Protein AF-A0A437SSE6-F1 (afdb_monomer)

Solvent-accessible surface area (backbone atoms only — not comparable to full-atom values): 11894 Å² total; per-residue (Å²): 128,60,70,67,57,53,54,50,49,53,47,51,62,14,56,55,42,6,50,52,41,40,52,51,18,34,76,68,68,36,37,49,65,68,38,70,95,37,76,59,45,56,50,54,22,50,52,41,17,52,52,37,41,53,49,30,52,53,43,37,57,58,35,51,78,77,37,91,51,78,63,35,59,56,51,22,51,54,50,31,54,55,51,46,52,54,44,33,76,76,37,31,46,59,54,42,53,51,52,42,50,53,54,32,53,56,28,55,76,68,78,39,83,72,68,72,74,57,50,76,64,54,62,71,56,69,46,96,87,54,74,29,41,37,44,31,22,33,79,84,49,44,78,73,50,56,21,33,56,74,47,71,46,84,45,72,87,62,70,54,42,72,43,64,44,65,50,79,94,46,77,84,63,76,78,74,55,50,68,61,52,53,53,48,63,68,33,65,72,45,48,74,47,28,53,74,50,79,48,75,41,81,85,84,42,32,30,40,41,36,40,33,74,58,133

Nearest PDB structures (foldseek):
  6lpb-assembly1_R  TM=3.560E-01  e=9.861E+00  Homo sapiens

Secondary structure (DSSP, 8-state):
--HHHHHHHHHHHHHHHHHHHHHHHHHTTSS-GGGTTSHHHHHHHHHHHHHHHHHHHHHHHHHHTT--STHHHHHHHHHHHHHHHHHHHHHHHHHHHHHHHHHHHHHHHTTPPPPPSS-HHHHHT--TTSPPEEEEEETT--EEEEEEEEEE--STTTTT-EEEEPPGGGTTPPPPPHHHHHHHHHSHHHHHHEEEEEEEETTTTEEEEEEEE--

pLDDT: mean 80.61, std 10.26, range [54.91, 96.06]

Mean predicted aligned error: 10.38 Å

Radius of gyration: 23.78 Å; Cα contacts (8 Å, |Δi|>4): 263; chains: 1; bounding box: 61×35×67 Å

Sequence (215 aa):
MNDFIKVLLTIITTGGLGMVNYTIAESLNAVDSTLRNTNREKSISAILTIIDLLIYLTIDIALRNCIHNTFAEIIAALLTVIISIILSIKFSKKINELFYKNINGERNKNDLISLDSGTPWQAVMLSENKFQQAYIYSLEHKPIGFGWVQYVSNDSDSNYSLSLVPFTDDAGSPQPEYDKITQKIQSKEYKDKHIVQQYIDLKEKFIIITSIEKD

Structure (mmCIF, N/CA/C/O backbone):
data_AF-A0A437SSE6-F1
#
_entry.id   AF-A0A437SSE6-F1
#
loop_
_atom_site.group_PDB
_atom_site.id
_atom_site.type_symbol
_atom_site.label_atom_id
_atom_site.label_alt_id
_atom_site.label_comp_id
_atom_site.label_asym_id
_atom_site.label_entity_id
_atom_site.label_seq_id
_atom_site.pdbx_PDB_ins_code
_atom_site.Cartn_x
_atom_site.Cartn_y
_atom_site.Cartn_z
_atom_site.occupancy
_atom_site.B_iso_or_equiv
_atom_site.auth_seq_id
_atom_site.auth_comp_id
_atom_site.auth_asym_id
_atom_site.auth_atom_id
_atom_site.pdbx_PDB_model_num
ATOM 1 N N . MET A 1 1 ? -28.949 12.506 30.391 1.00 59.44 1 MET A N 1
ATOM 2 C CA . MET A 1 1 ? -28.840 12.800 28.943 1.00 59.44 1 MET A CA 1
ATOM 3 C C . MET A 1 1 ? -29.876 11.958 28.210 1.00 59.44 1 MET A C 1
ATOM 5 O O . MET A 1 1 ? -30.025 10.808 28.598 1.00 59.44 1 MET A O 1
ATOM 9 N N . ASN A 1 2 ? -30.620 12.521 27.250 1.00 76.31 2 ASN A N 1
ATOM 10 C CA . ASN A 1 2 ? -31.618 11.779 26.462 1.00 76.31 2 ASN A CA 1
ATOM 11 C C . ASN A 1 2 ? -30.926 10.634 25.694 1.00 76.31 2 ASN A C 1
ATOM 13 O O . ASN A 1 2 ? -29.834 10.853 25.167 1.00 76.31 2 ASN A O 1
ATOM 17 N N . ASP A 1 3 ? -31.531 9.448 25.628 1.00 76.19 3 ASP A N 1
ATOM 18 C CA . ASP A 1 3 ? -30.946 8.256 24.990 1.00 76.19 3 ASP A CA 1
ATOM 19 C C . ASP A 1 3 ? -30.578 8.508 23.524 1.00 76.19 3 ASP A C 1
ATOM 21 O O . ASP A 1 3 ? -29.545 8.045 23.046 1.00 76.19 3 ASP A O 1
ATOM 25 N N . PHE A 1 4 ? -31.348 9.357 22.841 1.00 76.88 4 PHE A N 1
ATOM 26 C CA . PHE A 1 4 ? -31.019 9.823 21.495 1.00 76.88 4 PHE A CA 1
ATOM 27 C C . PHE A 1 4 ? -29.659 10.538 21.423 1.00 76.88 4 PHE A C 1
ATOM 29 O O . PHE A 1 4 ? -28.859 10.265 20.533 1.00 76.88 4 PHE A O 1
ATOM 36 N N . ILE A 1 5 ? -29.368 11.428 22.378 1.00 76.19 5 ILE A N 1
ATOM 37 C CA . ILE A 1 5 ? -28.102 12.176 22.417 1.00 76.19 5 ILE A CA 1
ATOM 38 C C . ILE A 1 5 ? -26.941 11.226 22.711 1.00 76.19 5 ILE A C 1
ATOM 40 O O . ILE A 1 5 ? -25.871 11.406 22.145 1.00 76.19 5 ILE A O 1
ATOM 44 N N . LYS A 1 6 ? -27.148 10.196 23.541 1.00 73.06 6 LYS A N 1
ATOM 45 C CA . LYS A 1 6 ? -26.128 9.172 23.814 1.00 73.06 6 LYS A CA 1
ATOM 46 C C . LYS A 1 6 ? -25.756 8.406 22.555 1.00 73.06 6 LYS A C 1
ATOM 48 O O . LYS A 1 6 ? -24.584 8.352 22.207 1.00 73.06 6 LYS A O 1
ATOM 53 N N . VAL A 1 7 ? -26.759 7.888 21.848 1.00 78.06 7 VAL A N 1
ATOM 54 C CA . VAL A 1 7 ? -26.559 7.168 20.585 1.00 78.06 7 VAL A CA 1
ATOM 55 C C . VAL A 1 7 ? -25.874 8.066 19.557 1.00 78.06 7 VAL A C 1
ATOM 57 O O . VAL A 1 7 ? -24.914 7.644 18.918 1.00 78.06 7 VAL A O 1
ATOM 60 N N . LEU A 1 8 ? -26.309 9.324 19.441 1.00 77.38 8 LEU A N 1
ATOM 61 C CA . LEU A 1 8 ? -25.692 10.296 18.543 1.00 77.38 8 LEU A CA 1
ATOM 62 C C . LEU A 1 8 ? -24.219 10.546 18.901 1.00 77.38 8 LEU A C 1
ATOM 64 O O . LEU A 1 8 ? -23.369 10.532 18.013 1.00 77.38 8 LEU A O 1
ATOM 68 N N . LEU A 1 9 ? -23.906 10.733 20.188 1.00 75.81 9 LEU A N 1
ATOM 69 C CA . LEU A 1 9 ? -22.539 10.947 20.662 1.00 75.81 9 LEU A CA 1
ATOM 70 C C . LEU A 1 9 ? -21.658 9.736 20.338 1.00 75.81 9 LEU A C 1
ATOM 72 O O . LEU A 1 9 ? -20.582 9.902 19.779 1.00 75.81 9 LEU A O 1
ATOM 76 N N . THR A 1 10 ? -22.141 8.520 20.608 1.00 75.62 10 THR A N 1
ATOM 77 C CA . THR A 1 10 ? -21.421 7.282 20.287 1.00 75.62 10 THR A CA 1
ATOM 78 C C . THR A 1 10 ? -21.165 7.156 18.787 1.00 75.62 10 THR A C 1
ATOM 80 O O . THR A 1 10 ? -20.043 6.852 18.392 1.00 75.62 10 THR A O 1
ATOM 83 N N . ILE A 1 11 ? -22.159 7.431 17.936 1.00 77.25 11 ILE A N 1
ATOM 84 C CA . ILE A 1 11 ? -22.002 7.367 16.475 1.00 77.25 11 ILE A CA 1
ATOM 85 C C . ILE A 1 11 ? -20.983 8.401 15.988 1.00 77.25 11 ILE A C 1
ATOM 87 O O . ILE A 1 11 ? -20.113 8.063 15.190 1.00 77.25 11 ILE A O 1
ATOM 91 N N . ILE A 1 12 ? -21.048 9.643 16.476 1.00 75.44 12 ILE A N 1
ATOM 92 C CA . ILE A 1 12 ? -20.106 10.700 16.079 1.00 75.44 12 ILE A CA 1
ATOM 93 C C . ILE A 1 12 ? -18.685 10.349 16.536 1.00 75.44 12 ILE A C 1
ATOM 95 O O . ILE A 1 12 ? -17.748 10.435 15.742 1.00 75.44 12 ILE A O 1
ATOM 99 N N . THR A 1 13 ? -18.522 9.913 17.787 1.00 75.81 13 THR A N 1
ATOM 100 C CA . THR A 1 13 ? -17.216 9.579 18.371 1.00 75.81 13 THR A CA 1
ATOM 101 C C . THR A 1 13 ? -16.597 8.317 17.779 1.00 75.81 13 THR A C 1
ATOM 103 O O . THR A 1 13 ? -15.383 8.210 17.795 1.00 75.81 13 THR A O 1
ATOM 106 N N . THR A 1 14 ? -17.370 7.368 17.252 1.00 77.00 14 THR A N 1
ATOM 107 C CA . THR A 1 14 ? -16.815 6.113 16.698 1.00 77.00 14 THR A CA 1
ATOM 108 C C . THR A 1 14 ? -16.755 6.135 15.170 1.00 77.00 14 THR A C 1
ATOM 110 O O . THR A 1 14 ? -15.744 5.772 14.572 1.00 77.00 14 THR A O 1
ATOM 113 N N . GLY A 1 15 ? -17.802 6.639 14.514 1.00 72.94 15 GLY A N 1
ATOM 114 C CA . GLY A 1 15 ? -17.878 6.756 13.058 1.00 72.94 15 GLY A CA 1
ATOM 115 C C . GLY A 1 15 ? -16.977 7.853 12.495 1.00 72.94 15 GLY A C 1
ATOM 116 O O . GLY A 1 15 ? -16.239 7.615 11.543 1.00 72.94 15 GLY A O 1
ATOM 117 N N . GLY A 1 16 ? -16.986 9.048 13.097 1.00 77.94 16 GLY A N 1
ATOM 118 C CA . GLY A 1 16 ? -16.119 10.148 12.657 1.00 77.94 16 GLY A CA 1
ATOM 119 C C . GLY A 1 16 ? -14.636 9.862 12.902 1.00 77.94 16 GLY A C 1
ATOM 120 O O . GLY A 1 16 ? -13.780 10.244 12.106 1.00 77.94 16 GLY A O 1
ATOM 121 N N . LEU A 1 17 ? -14.336 9.143 13.982 1.00 84.50 17 LEU A N 1
ATOM 122 C CA . LEU A 1 17 ? -12.972 8.845 14.403 1.00 84.50 17 LEU A CA 1
ATOM 123 C C . LEU A 1 17 ? -12.305 7.784 13.526 1.00 84.50 17 LEU A C 1
ATOM 125 O O . LEU A 1 17 ? -11.130 7.939 13.212 1.00 84.50 17 LEU A O 1
ATOM 129 N N . GLY A 1 18 ? -13.059 6.806 13.014 1.00 84.00 18 GLY A N 1
ATOM 130 C CA . GLY A 1 18 ? -12.528 5.820 12.066 1.00 84.00 18 GLY A CA 1
ATOM 131 C C . GLY A 1 18 ? -11.972 6.458 10.791 1.00 84.00 18 GLY A C 1
ATOM 132 O O . GLY A 1 18 ? -10.884 6.094 10.345 1.00 84.00 18 GLY A O 1
ATOM 133 N N . MET A 1 19 ? -12.647 7.485 10.259 1.00 82.50 19 MET A N 1
ATOM 134 C CA . MET A 1 19 ? -12.135 8.277 9.130 1.00 82.50 19 MET A CA 1
ATOM 135 C C . MET A 1 19 ? -10.898 9.100 9.510 1.00 82.50 19 MET A C 1
ATOM 137 O O . MET A 1 19 ? -9.943 9.151 8.741 1.00 82.50 19 MET A O 1
ATOM 141 N N . VAL A 1 20 ? -10.874 9.722 10.695 1.00 85.38 20 VAL A N 1
ATOM 142 C CA . VAL A 1 20 ? -9.682 10.449 11.181 1.00 85.38 20 VAL A CA 1
ATOM 143 C C . VAL A 1 20 ? -8.489 9.500 11.305 1.00 85.38 20 VAL A C 1
ATOM 145 O O . VAL A 1 20 ? -7.390 9.818 10.856 1.00 85.38 20 VAL A O 1
ATOM 148 N N . ASN A 1 21 ? -8.713 8.312 11.854 1.00 85.88 21 ASN A N 1
ATOM 149 C CA . ASN A 1 21 ? -7.707 7.272 11.997 1.00 85.88 21 ASN A CA 1
ATOM 150 C C . ASN A 1 21 ? -7.224 6.738 10.654 1.00 85.88 21 ASN A C 1
ATOM 152 O O . ASN A 1 21 ? -6.028 6.500 10.501 1.00 85.88 21 ASN A O 1
ATOM 156 N N . TYR A 1 22 ? -8.120 6.601 9.676 1.00 85.00 22 TYR A N 1
ATOM 157 C CA . TYR A 1 22 ? -7.741 6.276 8.307 1.00 85.00 22 TYR A CA 1
ATOM 158 C C . TYR A 1 22 ? -6.814 7.349 7.730 1.00 85.00 22 TYR A C 1
ATOM 160 O O . TYR A 1 22 ? -5.741 7.015 7.242 1.00 85.00 22 TYR A O 1
ATOM 168 N N . THR A 1 23 ? -7.163 8.632 7.857 1.00 82.81 23 THR A N 1
ATOM 169 C CA . THR A 1 23 ? -6.322 9.742 7.378 1.00 82.81 23 THR A CA 1
ATOM 170 C C . THR A 1 23 ? -4.959 9.774 8.074 1.00 82.81 23 THR A C 1
ATOM 172 O O . THR A 1 23 ? -3.941 10.038 7.435 1.00 82.81 23 THR A O 1
ATOM 175 N N . ILE A 1 24 ? -4.905 9.477 9.377 1.00 84.38 24 ILE A N 1
ATOM 176 C CA . ILE A 1 24 ? -3.640 9.334 10.114 1.00 84.38 24 ILE A CA 1
ATOM 177 C C . ILE A 1 24 ? -2.833 8.158 9.553 1.00 84.38 24 ILE A C 1
ATOM 179 O O . ILE A 1 24 ? -1.638 8.300 9.311 1.00 84.38 24 ILE A O 1
ATOM 183 N N . ALA A 1 25 ? -3.470 7.010 9.321 1.00 81.69 25 ALA A N 1
ATOM 184 C CA . ALA A 1 25 ? -2.815 5.832 8.766 1.00 81.69 25 ALA A CA 1
ATOM 185 C C . ALA A 1 25 ? -2.291 6.084 7.337 1.00 81.69 25 ALA A C 1
ATOM 187 O O . ALA A 1 25 ? -1.158 5.717 7.034 1.00 81.69 25 ALA A O 1
ATOM 188 N N . GLU A 1 26 ? -3.063 6.769 6.493 1.00 77.38 26 GLU A N 1
ATOM 189 C CA . GLU A 1 26 ? -2.650 7.248 5.167 1.00 77.38 26 GLU A CA 1
ATOM 190 C C . GLU A 1 26 ? -1.430 8.180 5.276 1.00 77.38 26 GLU A C 1
ATOM 192 O O . GLU A 1 26 ? -0.414 7.950 4.626 1.00 77.38 26 GLU A O 1
ATOM 197 N N . SER A 1 27 ? -1.474 9.173 6.171 1.00 77.56 27 SER A N 1
ATOM 198 C CA . SER A 1 27 ? -0.373 10.134 6.380 1.00 77.56 27 SER A CA 1
ATOM 199 C C . SER A 1 27 ? 0.918 9.479 6.888 1.00 77.56 27 SER A C 1
ATOM 201 O O . SER A 1 27 ? 2.009 10.007 6.683 1.00 77.56 27 SER A O 1
ATOM 203 N N . LEU A 1 28 ? 0.806 8.332 7.561 1.00 74.94 28 LEU A N 1
ATOM 204 C CA . LEU A 1 28 ? 1.935 7.530 8.034 1.00 74.94 28 LEU A CA 1
ATOM 205 C C . LEU A 1 28 ? 2.420 6.505 6.994 1.00 74.94 28 LEU A C 1
ATOM 207 O O . LEU A 1 28 ? 3.270 5.678 7.323 1.00 74.94 28 LEU A O 1
ATOM 211 N N . ASN A 1 29 ? 1.879 6.521 5.768 1.00 69.31 29 ASN A N 1
ATOM 212 C CA . ASN A 1 29 ? 2.093 5.495 4.740 1.00 69.31 29 ASN A CA 1
ATOM 213 C C . ASN A 1 29 ? 1.796 4.067 5.242 1.00 69.31 29 ASN A C 1
ATOM 215 O O . ASN A 1 29 ? 2.358 3.088 4.755 1.00 69.31 29 ASN A O 1
ATOM 219 N N . ALA A 1 30 ? 0.930 3.933 6.250 1.00 71.88 30 ALA A N 1
ATOM 220 C CA . ALA A 1 30 ? 0.502 2.642 6.776 1.00 71.88 30 ALA A CA 1
ATOM 221 C C . ALA A 1 30 ? -0.570 1.991 5.894 1.00 71.88 30 ALA A C 1
ATOM 223 O O . ALA A 1 30 ? -0.773 0.781 5.984 1.00 71.88 30 ALA A O 1
ATOM 224 N N . VAL A 1 31 ? -1.260 2.787 5.075 1.00 71.69 31 VAL A N 1
ATOM 225 C CA . VAL A 1 31 ? -2.293 2.377 4.119 1.00 71.69 31 VAL A CA 1
ATOM 226 C C . VAL A 1 31 ? -2.039 3.112 2.803 1.00 71.69 31 VAL A C 1
ATOM 228 O O . VAL A 1 31 ? -1.562 4.244 2.810 1.00 71.69 31 VAL A O 1
ATOM 231 N N . ASP A 1 32 ? -2.335 2.464 1.680 1.00 66.69 32 ASP A N 1
ATOM 232 C CA . ASP A 1 32 ? -2.151 3.018 0.340 1.00 66.69 32 ASP A CA 1
ATOM 233 C C . ASP A 1 32 ? -3.045 4.250 0.081 1.00 66.69 32 ASP A C 1
ATOM 235 O O . ASP A 1 32 ? -4.276 4.159 0.046 1.00 66.69 32 ASP A O 1
ATOM 239 N N . SER A 1 33 ? -2.394 5.396 -0.137 1.00 59.28 33 SER A N 1
ATOM 240 C CA . SER A 1 33 ? -2.981 6.708 -0.447 1.00 59.28 33 SER A CA 1
ATOM 241 C C . SER A 1 33 ? -3.741 6.751 -1.774 1.00 59.28 33 SER A C 1
ATOM 243 O O . SER A 1 33 ? -4.585 7.617 -2.002 1.00 59.28 33 SER A O 1
ATOM 245 N N . THR A 1 34 ? -3.480 5.803 -2.669 1.00 58.56 34 THR A N 1
ATOM 246 C CA . THR A 1 34 ? -4.103 5.744 -3.997 1.00 58.56 34 THR A CA 1
ATOM 247 C C . THR A 1 34 ? -5.477 5.087 -3.970 1.00 58.56 34 THR A C 1
ATOM 249 O O . THR A 1 34 ? -6.211 5.102 -4.958 1.00 58.56 34 THR A O 1
ATOM 252 N N . LEU A 1 35 ? -5.870 4.557 -2.808 1.00 60.00 35 LEU A N 1
ATOM 253 C CA . LEU A 1 35 ? -7.169 3.939 -2.574 1.00 60.00 35 LEU A CA 1
ATOM 254 C C . LEU A 1 35 ? -8.262 4.941 -2.182 1.00 60.00 35 LEU A C 1
ATOM 256 O O . LEU A 1 35 ? -9.368 4.508 -1.833 1.00 60.00 35 LEU A O 1
ATOM 260 N N . ARG A 1 36 ? -8.002 6.250 -2.270 1.00 59.16 36 ARG A N 1
ATOM 261 C CA . ARG A 1 36 ? -9.017 7.283 -2.033 1.00 59.16 36 ARG A CA 1
ATOM 262 C C . ARG A 1 36 ? -10.251 7.083 -2.914 1.00 59.16 36 ARG A C 1
ATOM 264 O O . ARG A 1 36 ? -10.161 6.806 -4.107 1.00 59.16 36 ARG A O 1
ATOM 271 N N . ASN A 1 37 ? -11.424 7.232 -2.309 1.00 62.25 37 ASN A N 1
ATOM 272 C CA . ASN A 1 37 ? -12.757 7.008 -2.868 1.00 62.25 37 ASN A CA 1
ATOM 273 C C . ASN A 1 37 ? -13.065 5.564 -3.301 1.00 62.25 37 ASN A C 1
ATOM 275 O O . ASN A 1 37 ? -14.080 5.318 -3.961 1.00 62.25 37 ASN A O 1
ATOM 279 N N . THR A 1 38 ? -12.247 4.581 -2.919 1.00 69.31 38 THR A N 1
ATOM 280 C CA . THR A 1 38 ? -12.506 3.172 -3.249 1.00 69.31 38 THR A CA 1
ATOM 281 C C . THR A 1 38 ? -13.333 2.466 -2.170 1.00 69.31 38 THR A C 1
ATOM 283 O O . THR A 1 38 ? -13.438 2.897 -1.021 1.00 69.31 38 THR A O 1
ATOM 286 N N . ASN A 1 39 ? -13.890 1.296 -2.504 1.00 72.75 39 ASN A N 1
ATOM 287 C CA . ASN A 1 39 ? -14.515 0.421 -1.504 1.00 72.75 39 ASN A CA 1
ATOM 288 C C . ASN A 1 39 ? -13.518 -0.062 -0.430 1.00 72.75 39 ASN A C 1
ATOM 290 O O . ASN A 1 39 ? -13.944 -0.498 0.640 1.00 72.75 39 ASN A O 1
ATOM 294 N N . ARG A 1 40 ? -12.204 0.023 -0.689 1.00 69.56 40 ARG A N 1
ATOM 295 C CA . ARG A 1 40 ? -11.165 -0.362 0.274 1.00 69.56 40 ARG A CA 1
ATOM 296 C C . ARG A 1 40 ? -10.984 0.682 1.369 1.00 69.56 40 ARG A C 1
ATOM 298 O O . ARG A 1 40 ? -10.969 0.285 2.528 1.00 69.56 40 ARG A O 1
ATOM 305 N N . GLU A 1 41 ? -10.958 1.975 1.036 1.00 75.38 41 GLU A N 1
ATOM 306 C CA . GLU A 1 41 ? -10.982 3.063 2.033 1.00 75.38 41 GLU A CA 1
ATOM 307 C C . GLU A 1 41 ? -12.158 2.872 2.994 1.00 75.38 41 GLU A C 1
ATOM 309 O O . GLU A 1 41 ? -11.977 2.805 4.208 1.00 75.38 41 GLU A O 1
ATOM 314 N N . LYS A 1 42 ? -13.361 2.677 2.435 1.00 77.25 42 LYS A N 1
ATOM 315 C CA . LYS A 1 42 ? -14.581 2.451 3.223 1.00 77.25 42 LYS A CA 1
ATOM 316 C C . LYS A 1 42 ? -14.449 1.243 4.150 1.00 77.25 42 LYS A C 1
ATOM 318 O O . LYS A 1 42 ? -14.891 1.298 5.291 1.00 77.25 42 LYS A O 1
ATOM 323 N N . SER A 1 43 ? -13.834 0.164 3.668 1.00 78.94 43 SER A N 1
ATOM 324 C CA . SER A 1 43 ? -13.652 -1.066 4.446 1.00 78.94 43 SER A CA 1
ATOM 325 C C . SER A 1 43 ? -12.650 -0.884 5.589 1.00 78.94 43 SER A C 1
ATOM 327 O O . SER A 1 43 ? -12.928 -1.302 6.709 1.00 78.94 43 SER A O 1
ATOM 329 N N . ILE A 1 44 ? -11.508 -0.234 5.339 1.00 79.50 44 ILE A N 1
ATOM 330 C CA . ILE A 1 44 ? -10.482 0.014 6.366 1.00 79.50 44 ILE A CA 1
ATOM 331 C C . ILE A 1 44 ? -11.000 1.015 7.402 1.00 79.50 44 ILE A C 1
ATOM 333 O O . ILE A 1 44 ? -10.883 0.768 8.599 1.00 79.50 44 ILE A O 1
ATOM 337 N N . SER A 1 45 ? -11.638 2.098 6.955 1.00 82.50 45 SER A N 1
ATOM 338 C CA . SER A 1 45 ? -12.287 3.075 7.834 1.00 82.50 45 SER A CA 1
ATOM 339 C C . SER A 1 45 ? -13.355 2.421 8.717 1.00 82.50 45 SER A C 1
ATOM 341 O O . SER A 1 45 ? -13.363 2.634 9.926 1.00 82.50 45 SER A O 1
ATOM 343 N N . ALA A 1 46 ? -14.179 1.521 8.164 1.00 84.19 46 ALA A N 1
ATOM 344 C CA . ALA A 1 46 ? -15.158 0.767 8.947 1.00 84.19 46 ALA A CA 1
ATOM 345 C C . ALA A 1 46 ? -14.505 -0.137 10.008 1.00 84.19 46 ALA A C 1
ATOM 347 O O . ALA A 1 46 ? -15.001 -0.216 11.131 1.00 84.19 46 ALA A O 1
ATOM 348 N N . ILE A 1 47 ? -13.384 -0.796 9.690 1.00 84.00 47 ILE A N 1
ATOM 349 C CA . ILE A 1 47 ? -12.629 -1.598 10.667 1.00 84.00 47 ILE A CA 1
ATOM 350 C C . ILE A 1 47 ? -12.099 -0.708 11.796 1.00 84.00 47 ILE A C 1
ATOM 352 O O . ILE A 1 47 ? -12.234 -1.067 12.965 1.00 84.00 47 ILE A O 1
ATOM 356 N N . LEU A 1 48 ? -11.539 0.458 11.466 1.00 84.25 48 LEU A N 1
ATOM 357 C CA . LEU A 1 48 ? -11.057 1.419 12.460 1.00 84.25 48 LEU A CA 1
ATOM 358 C C . LEU A 1 48 ? -12.207 1.941 13.332 1.00 84.25 48 LEU A C 1
ATOM 360 O O . LEU A 1 48 ? -12.081 1.933 14.550 1.00 84.25 48 LEU A O 1
ATOM 364 N N . THR A 1 49 ? -13.369 2.245 12.748 1.00 88.12 49 THR A N 1
ATOM 365 C CA . THR A 1 49 ? -14.590 2.584 13.497 1.00 88.12 49 THR A CA 1
ATOM 366 C C . THR A 1 49 ? -15.020 1.472 14.457 1.00 88.12 49 THR A C 1
ATOM 368 O O . THR A 1 49 ? -15.425 1.760 15.584 1.00 88.12 49 THR A O 1
ATOM 371 N N . ILE A 1 50 ? -14.938 0.198 14.054 1.00 87.00 50 ILE A N 1
ATOM 372 C CA . ILE A 1 50 ? -15.253 -0.932 14.944 1.00 87.00 50 ILE A CA 1
ATOM 373 C C . ILE A 1 50 ? -14.266 -0.978 16.116 1.00 87.00 50 ILE A C 1
ATOM 375 O O . ILE A 1 50 ? -14.681 -1.180 17.257 1.00 87.00 50 ILE A O 1
ATOM 379 N N . ILE A 1 51 ? -12.975 -0.761 15.859 1.00 86.56 51 ILE A N 1
ATOM 380 C CA . ILE A 1 51 ? -11.951 -0.692 16.910 1.00 86.56 51 ILE A CA 1
ATOM 381 C C . ILE A 1 51 ? -12.245 0.476 17.863 1.00 86.56 51 ILE A C 1
ATOM 383 O O . ILE A 1 51 ? -12.225 0.288 19.079 1.00 86.56 51 ILE A O 1
ATOM 387 N N . ASP A 1 52 ? -12.598 1.644 17.330 1.00 86.81 52 ASP A N 1
ATOM 388 C CA . ASP A 1 52 ? -12.954 2.834 18.109 1.00 86.81 52 ASP A CA 1
ATOM 389 C C . ASP A 1 52 ? -14.181 2.596 18.991 1.00 86.81 52 ASP A C 1
ATOM 391 O O . ASP A 1 52 ? -14.200 2.994 20.158 1.00 86.81 52 ASP A O 1
ATOM 395 N N . LEU A 1 53 ? -15.182 1.879 18.475 1.00 87.25 53 LEU A N 1
ATOM 396 C CA . LEU A 1 53 ? -16.349 1.462 19.246 1.00 87.25 53 LEU A CA 1
ATOM 397 C C . LEU A 1 53 ? -15.973 0.504 20.381 1.00 87.25 53 LEU A C 1
ATOM 399 O O . LEU A 1 53 ? -16.459 0.669 21.499 1.00 87.25 53 LEU A O 1
ATOM 403 N N . LEU A 1 54 ? -15.096 -0.472 20.134 1.00 88.81 54 LEU A N 1
ATOM 404 C CA . LEU A 1 54 ? -14.635 -1.396 21.175 1.00 88.81 54 LEU A CA 1
ATOM 405 C C . LEU A 1 54 ? -13.859 -0.669 22.282 1.00 88.81 54 LEU A C 1
ATOM 407 O O . LEU A 1 54 ? -14.057 -0.960 23.465 1.00 88.81 54 LEU A O 1
ATOM 411 N N . ILE A 1 55 ? -13.017 0.301 21.916 1.00 88.12 55 ILE A N 1
ATOM 412 C CA . ILE A 1 55 ? -12.304 1.158 22.871 1.00 88.12 55 ILE A CA 1
ATOM 413 C C . ILE A 1 55 ? -13.310 1.962 23.697 1.00 88.12 55 ILE A C 1
ATOM 415 O O . ILE A 1 55 ? -13.247 1.931 24.927 1.00 88.12 55 ILE A O 1
ATOM 419 N N . TYR A 1 56 ? -14.267 2.619 23.034 1.00 88.69 56 TYR A N 1
ATOM 420 C CA . TYR A 1 56 ? -15.303 3.405 23.698 1.00 88.69 56 TYR A CA 1
ATOM 421 C C . TYR A 1 56 ? -16.090 2.578 24.710 1.00 88.69 56 TYR A C 1
ATOM 423 O O . TYR A 1 56 ? -16.191 2.969 25.871 1.00 88.69 56 TYR A O 1
ATOM 431 N N . LEU A 1 57 ? -16.597 1.412 24.302 1.00 86.88 57 LEU A N 1
ATOM 432 C CA . LEU A 1 57 ? -17.369 0.531 25.177 1.00 86.88 57 LEU A CA 1
ATOM 433 C C . LEU A 1 57 ? -16.545 0.066 26.381 1.00 86.88 57 LEU A C 1
ATOM 435 O O . LEU A 1 57 ? -17.050 0.043 27.500 1.00 86.88 57 LEU A O 1
ATOM 439 N N . THR A 1 58 ? -15.267 -0.261 26.174 1.00 88.31 58 THR A N 1
ATOM 440 C CA . THR A 1 58 ? -14.373 -0.689 27.259 1.00 88.31 58 THR A CA 1
ATOM 441 C C . THR A 1 58 ? -14.174 0.428 28.286 1.00 88.31 58 THR A C 1
ATOM 443 O O . THR A 1 58 ? -14.270 0.189 29.491 1.00 88.31 58 THR A O 1
ATOM 446 N N . ILE A 1 59 ? -13.934 1.655 27.817 1.00 87.88 59 ILE A N 1
ATOM 447 C CA . ILE A 1 59 ? -13.747 2.826 28.680 1.00 87.88 59 ILE A CA 1
ATOM 448 C C . ILE A 1 59 ? -15.052 3.188 29.394 1.00 87.88 59 ILE A C 1
ATOM 450 O O . ILE A 1 59 ? -15.027 3.453 30.593 1.00 87.88 59 ILE A O 1
ATOM 454 N N . ASP A 1 60 ? -16.185 3.182 28.690 1.00 84.75 60 ASP A N 1
ATOM 455 C CA . ASP A 1 60 ? -17.496 3.515 29.253 1.00 84.75 60 ASP A CA 1
ATOM 456 C C . ASP A 1 60 ? -17.898 2.520 30.351 1.00 84.75 60 ASP A C 1
ATOM 458 O O . ASP A 1 60 ? -18.270 2.936 31.447 1.00 84.75 60 ASP A O 1
ATOM 462 N N . ILE A 1 61 ? -17.727 1.212 30.123 1.00 86.44 61 ILE A N 1
ATOM 463 C CA . ILE A 1 61 ? -17.971 0.182 31.146 1.00 86.44 61 ILE A CA 1
ATOM 464 C C . ILE A 1 61 ? -17.061 0.400 32.363 1.00 86.44 61 ILE A C 1
ATOM 466 O O . ILE A 1 61 ? -17.535 0.389 33.501 1.00 86.44 61 ILE A O 1
ATOM 470 N N . ALA A 1 62 ? -15.764 0.635 32.143 1.00 86.38 62 ALA A N 1
ATOM 471 C CA 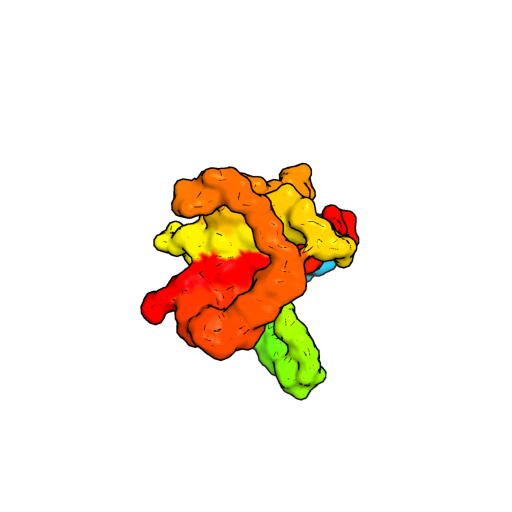. ALA A 1 62 ? -14.815 0.870 33.229 1.00 86.38 62 ALA A CA 1
ATOM 472 C C . ALA A 1 62 ? -15.150 2.140 34.032 1.00 86.38 62 ALA A C 1
ATOM 474 O O . ALA A 1 62 ? -15.082 2.131 35.261 1.00 86.38 62 ALA A O 1
ATOM 475 N N . LEU A 1 63 ? -15.551 3.221 33.359 1.00 84.56 63 LEU A N 1
ATOM 476 C CA . LEU A 1 63 ? -15.902 4.484 34.004 1.00 84.56 63 LEU A CA 1
ATOM 477 C C . LEU A 1 63 ? -17.239 4.421 34.728 1.00 84.56 63 LEU A C 1
ATOM 479 O O . LEU A 1 63 ? -17.323 4.968 35.822 1.00 84.56 63 LEU A O 1
ATOM 483 N N . ARG A 1 64 ? -18.261 3.742 34.195 1.00 80.19 64 ARG A N 1
ATOM 484 C CA . ARG A 1 64 ? -19.553 3.571 34.888 1.00 80.19 64 ARG A CA 1
ATOM 485 C C . ARG A 1 64 ? -19.400 2.839 36.221 1.00 80.19 64 ARG A C 1
ATOM 487 O O . ARG A 1 64 ? -20.086 3.183 37.183 1.00 80.19 64 ARG A O 1
ATOM 494 N N . ASN A 1 65 ? -18.455 1.901 36.304 1.00 78.44 65 ASN A N 1
ATOM 495 C CA . ASN A 1 65 ? -18.116 1.215 37.553 1.00 78.44 65 ASN A CA 1
ATOM 496 C C . ASN A 1 65 ? -17.479 2.147 38.602 1.00 78.44 65 ASN A C 1
ATOM 498 O O . ASN A 1 65 ? -17.545 1.855 39.793 1.00 78.44 65 ASN A O 1
ATOM 502 N N . CYS A 1 66 ? -16.899 3.275 38.183 1.00 77.12 66 CYS A N 1
ATOM 503 C CA . CYS A 1 66 ? -16.191 4.217 39.056 1.00 77.12 66 CYS A CA 1
ATOM 504 C C . CYS A 1 66 ? -16.955 5.535 39.286 1.00 77.12 66 CYS A C 1
ATOM 506 O O . CYS A 1 66 ? -16.788 6.178 40.319 1.00 77.12 66 CYS A O 1
ATOM 508 N N . ILE A 1 67 ? -17.769 5.971 38.320 1.00 73.44 67 ILE A N 1
ATOM 509 C CA . ILE A 1 67 ? -18.392 7.297 38.258 1.00 73.44 67 ILE A CA 1
ATOM 510 C C . ILE A 1 67 ? -19.817 7.146 37.704 1.00 73.44 67 ILE A C 1
ATOM 512 O O . ILE A 1 67 ? -20.019 6.871 36.526 1.00 73.44 67 ILE A O 1
ATOM 516 N N . HIS A 1 68 ? -20.830 7.370 38.544 1.00 65.62 68 HIS A N 1
ATOM 517 C CA . HIS A 1 68 ? -22.253 7.203 38.189 1.00 65.62 68 HIS A CA 1
ATOM 518 C C . HIS A 1 68 ? -22.906 8.434 37.526 1.00 65.62 68 HIS A C 1
ATOM 520 O O . HIS A 1 68 ? -24.122 8.477 37.347 1.00 65.62 68 HIS A O 1
ATOM 526 N N . ASN A 1 69 ? -22.133 9.468 37.184 1.00 69.06 69 ASN A N 1
ATOM 527 C CA . ASN A 1 69 ? -22.675 10.743 36.708 1.00 69.06 69 ASN A CA 1
ATOM 528 C C . ASN A 1 69 ? -22.638 10.857 35.173 1.00 69.06 69 ASN A C 1
ATOM 530 O O . ASN A 1 69 ? -21.791 10.262 34.518 1.00 69.06 69 ASN A O 1
ATOM 534 N N . THR A 1 70 ? -23.498 11.703 34.601 1.00 68.69 70 THR A N 1
ATOM 535 C CA . THR A 1 70 ? -23.591 12.005 33.154 1.00 68.69 70 THR A CA 1
ATOM 536 C C . THR A 1 70 ? -22.254 12.469 32.551 1.00 68.69 70 THR A C 1
ATOM 538 O O . THR A 1 70 ? -22.006 12.290 31.364 1.00 68.69 70 THR A O 1
ATOM 541 N N . PHE A 1 71 ? -21.355 13.018 33.374 1.00 75.94 71 PHE A N 1
ATOM 542 C CA . PHE A 1 71 ? -19.992 13.376 32.973 1.00 75.94 71 PHE A CA 1
ATOM 543 C C . PHE A 1 71 ? -19.121 12.173 32.584 1.00 75.94 71 PHE A C 1
ATOM 545 O O . PHE A 1 71 ? -18.187 12.347 31.806 1.00 75.94 71 PHE A O 1
ATOM 552 N N . ALA A 1 72 ? -19.427 10.965 33.068 1.00 78.75 72 ALA A N 1
ATOM 553 C CA . ALA A 1 72 ? -18.680 9.756 32.729 1.00 78.75 72 ALA A CA 1
ATOM 554 C C . ALA A 1 72 ? -18.711 9.472 31.220 1.00 78.75 72 ALA A C 1
ATOM 556 O O . ALA A 1 72 ? -17.685 9.122 30.651 1.00 78.75 72 ALA A O 1
ATOM 557 N N . GLU A 1 73 ? -19.846 9.715 30.560 1.00 76.38 73 GLU A N 1
ATOM 558 C CA . GLU A 1 73 ? -20.024 9.470 29.121 1.00 76.38 73 GLU A CA 1
ATOM 559 C C . GLU A 1 73 ? -19.188 10.448 28.273 1.00 76.38 73 GLU A C 1
ATOM 561 O O . GLU A 1 73 ? -18.585 10.059 27.272 1.00 76.38 73 GLU A O 1
ATOM 566 N N . ILE A 1 74 ? -19.090 11.711 28.704 1.00 81.00 74 ILE A N 1
ATOM 567 C CA . ILE A 1 74 ? -18.252 12.732 28.053 1.00 81.00 74 ILE A CA 1
ATOM 568 C C . ILE A 1 74 ? -16.767 12.404 28.245 1.00 81.00 74 ILE A C 1
ATOM 570 O O . ILE A 1 74 ? -15.986 12.476 27.297 1.00 81.00 74 ILE A O 1
ATOM 574 N N . ILE A 1 75 ? -16.374 12.015 29.462 1.00 84.44 75 ILE A N 1
ATOM 575 C CA . ILE A 1 75 ? -14.998 11.604 29.765 1.00 84.44 75 ILE A CA 1
ATOM 576 C C . ILE A 1 75 ? -14.633 10.353 28.957 1.00 84.44 75 ILE A C 1
ATOM 578 O O . ILE A 1 75 ? -13.542 10.299 28.393 1.00 84.44 75 ILE A O 1
ATOM 582 N N . ALA A 1 76 ? -15.549 9.387 28.832 1.00 85.00 76 ALA A N 1
ATOM 583 C CA . ALA A 1 76 ? -15.353 8.194 28.016 1.00 85.00 76 ALA A CA 1
ATOM 584 C C . ALA A 1 76 ? -15.096 8.554 26.551 1.00 85.00 76 ALA A C 1
ATOM 586 O O . ALA A 1 76 ? -14.135 8.064 25.958 1.00 85.00 76 ALA A O 1
ATOM 587 N N . ALA A 1 77 ? -15.900 9.457 25.981 1.00 83.44 77 ALA A N 1
ATOM 588 C CA . ALA A 1 77 ? -15.716 9.925 24.612 1.00 83.44 77 ALA A CA 1
ATOM 589 C C . ALA A 1 77 ? -14.355 10.618 24.418 1.00 83.44 77 ALA A C 1
ATOM 591 O O . ALA A 1 77 ? -13.625 10.276 23.492 1.00 83.44 77 ALA A O 1
ATOM 592 N N . LEU A 1 78 ? -13.966 11.529 25.318 1.00 87.25 78 LEU A N 1
ATOM 593 C CA . LEU A 1 78 ? -12.670 12.220 25.247 1.00 87.25 78 LEU A CA 1
ATOM 594 C C . LEU A 1 78 ? -11.485 11.255 25.356 1.00 87.25 78 LEU A C 1
ATOM 596 O O . LEU A 1 78 ? -10.539 11.343 24.573 1.00 87.25 78 LEU A O 1
ATOM 600 N N . LEU A 1 79 ? -11.538 10.312 26.298 1.00 88.88 79 LEU A N 1
ATOM 601 C CA . LEU A 1 79 ? -10.499 9.294 26.445 1.00 88.88 79 LEU A CA 1
ATOM 602 C C . LEU A 1 79 ? -10.431 8.379 25.223 1.00 88.88 79 LEU A C 1
ATOM 604 O O . LEU A 1 79 ? -9.332 8.035 24.797 1.00 88.88 79 LEU A O 1
ATOM 608 N N . THR A 1 80 ? -11.577 8.037 24.631 1.00 89.31 80 THR A N 1
ATOM 609 C CA . THR A 1 80 ? -11.638 7.250 23.391 1.00 89.31 80 THR A CA 1
ATOM 610 C C . THR A 1 80 ? -10.902 7.964 22.271 1.00 89.31 80 THR A C 1
ATOM 612 O O . THR A 1 80 ? -10.033 7.357 21.658 1.00 89.31 80 THR A O 1
ATOM 615 N N . VAL A 1 81 ? -11.180 9.254 22.051 1.00 87.75 81 VAL A N 1
ATOM 616 C CA . VAL A 1 81 ? -10.491 10.073 21.040 1.00 87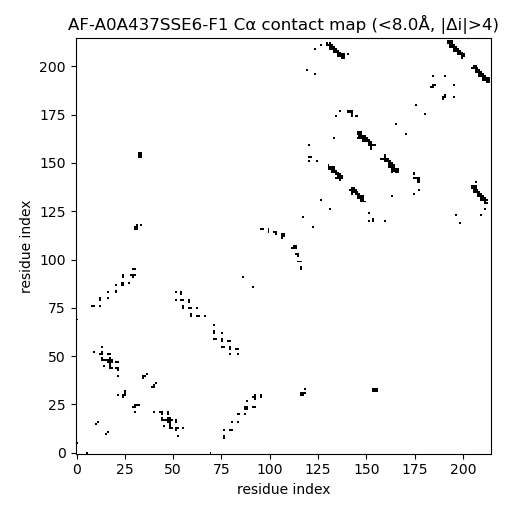.75 81 VAL A CA 1
ATOM 617 C C . VAL A 1 81 ? -8.976 10.035 21.244 1.00 87.75 81 VAL A C 1
ATOM 619 O O . VAL A 1 81 ? -8.232 9.730 20.316 1.00 87.75 81 VAL A O 1
ATOM 622 N N . ILE A 1 82 ? -8.511 10.298 22.468 1.00 89.88 82 ILE A N 1
ATOM 623 C CA . ILE A 1 82 ? -7.076 10.351 22.782 1.00 89.88 82 ILE A CA 1
ATOM 624 C C . ILE A 1 82 ? -6.415 8.985 22.569 1.00 89.88 82 ILE A C 1
ATOM 626 O O . ILE A 1 82 ? -5.388 8.887 21.897 1.00 89.88 82 ILE A O 1
ATOM 630 N N . ILE A 1 83 ? -6.995 7.926 23.137 1.00 89.56 83 ILE A N 1
ATOM 631 C CA . ILE A 1 83 ? -6.441 6.570 23.072 1.00 89.56 83 ILE A CA 1
ATOM 632 C C . ILE A 1 83 ? -6.432 6.069 21.634 1.00 89.56 83 ILE A C 1
ATOM 634 O O . ILE A 1 83 ? -5.422 5.541 21.180 1.00 89.56 83 ILE A O 1
ATOM 638 N N . SER A 1 84 ? -7.529 6.263 20.914 1.00 88.50 84 SER A N 1
ATOM 639 C CA . SER A 1 84 ? -7.668 5.849 19.526 1.00 88.50 84 SER A CA 1
ATOM 640 C C . SER A 1 84 ? -6.636 6.530 18.624 1.00 88.50 84 SER A C 1
ATOM 642 O O . SER A 1 84 ? -5.921 5.839 17.903 1.00 88.50 84 SER A O 1
ATOM 644 N N . ILE A 1 85 ? -6.433 7.848 18.751 1.00 87.62 85 ILE A N 1
ATOM 645 C CA . ILE A 1 85 ? -5.390 8.560 17.995 1.00 87.62 85 ILE A CA 1
ATOM 646 C C . ILE A 1 85 ? -4.002 7.987 18.310 1.00 87.62 85 ILE A C 1
ATOM 648 O O . ILE A 1 85 ? -3.222 7.710 17.398 1.00 87.62 85 ILE A O 1
ATOM 652 N N . ILE A 1 86 ? -3.683 7.760 19.590 1.00 89.38 86 ILE A N 1
ATOM 653 C CA . ILE A 1 86 ? -2.396 7.171 19.996 1.00 89.38 86 ILE A CA 1
ATOM 654 C C . ILE A 1 86 ? -2.222 5.768 19.400 1.00 89.38 86 ILE A C 1
ATOM 656 O O . ILE A 1 86 ? -1.129 5.423 18.940 1.00 89.38 86 ILE A O 1
ATOM 660 N N . LEU A 1 87 ? -3.281 4.956 19.408 1.00 87.06 87 LEU A N 1
ATOM 661 C CA . LEU A 1 87 ? -3.259 3.614 18.839 1.00 87.06 87 LEU A CA 1
ATOM 662 C C . LEU A 1 87 ? -3.077 3.657 17.324 1.00 87.06 87 LEU A C 1
ATOM 664 O O . LEU A 1 87 ? -2.244 2.918 16.809 1.00 87.06 87 LEU A O 1
ATOM 668 N N . SER A 1 88 ? -3.766 4.549 16.620 1.00 86.00 88 SER A N 1
ATOM 669 C CA . SER A 1 88 ? -3.607 4.738 15.178 1.00 86.00 88 SER A CA 1
ATOM 670 C C . SER A 1 88 ? -2.186 5.156 14.822 1.00 86.00 88 SER A C 1
ATOM 672 O O . SER A 1 88 ? -1.585 4.570 13.924 1.00 86.00 88 SER A O 1
ATOM 674 N N . ILE A 1 89 ? -1.586 6.078 15.578 1.00 85.31 89 ILE A N 1
ATOM 675 C CA . ILE A 1 89 ? -0.194 6.488 15.351 1.00 85.31 89 ILE A CA 1
ATOM 676 C C . ILE A 1 89 ? 0.773 5.313 15.550 1.00 85.31 89 ILE A C 1
ATOM 678 O O . ILE A 1 89 ? 1.679 5.114 14.746 1.00 85.31 89 ILE A O 1
ATOM 682 N N . LYS A 1 90 ? 0.598 4.517 16.612 1.00 87.12 90 LYS A N 1
ATOM 683 C CA . LYS A 1 90 ? 1.551 3.447 16.955 1.00 87.12 90 LYS A CA 1
ATOM 684 C C . LYS A 1 90 ? 1.330 2.131 16.213 1.00 87.12 90 LYS A C 1
ATOM 686 O O . LYS A 1 90 ? 2.285 1.381 16.026 1.00 87.12 90 LYS A O 1
ATOM 691 N N . PHE A 1 91 ? 0.091 1.810 15.854 1.00 84.62 91 PHE A N 1
ATOM 692 C CA . PHE A 1 91 ? -0.297 0.466 15.428 1.00 84.62 91 PHE A CA 1
ATOM 693 C C . PHE A 1 91 ? -0.975 0.402 14.060 1.00 84.62 91 PHE A C 1
ATOM 695 O O . PHE A 1 91 ? -1.155 -0.713 13.579 1.00 84.62 91 PHE A O 1
ATOM 702 N N . SER A 1 92 ? -1.303 1.522 13.403 1.00 80.12 92 SER A N 1
ATOM 703 C CA . SER A 1 92 ? -1.955 1.521 12.076 1.00 80.12 92 SER A CA 1
ATOM 704 C C . SER A 1 92 ? -1.273 0.588 11.072 1.00 80.12 92 SER A C 1
ATOM 706 O O . SER A 1 92 ? -1.934 -0.275 10.495 1.00 80.12 92 SER A O 1
ATOM 708 N N . LYS A 1 93 ? 0.057 0.680 10.937 1.00 78.62 93 LYS A N 1
ATOM 709 C CA . LYS A 1 93 ? 0.844 -0.188 10.047 1.00 78.62 93 LYS A CA 1
ATOM 710 C C . LYS A 1 93 ? 0.672 -1.668 10.390 1.00 78.62 93 LYS A C 1
ATOM 712 O O . LYS A 1 93 ? 0.341 -2.476 9.531 1.00 78.62 93 LYS A O 1
ATOM 717 N N . LYS A 1 94 ? 0.802 -2.013 11.671 1.00 81.62 94 LYS A N 1
ATOM 718 C CA . LYS A 1 94 ? 0.684 -3.395 12.156 1.00 81.62 94 LYS A CA 1
ATOM 719 C C . LYS A 1 94 ? -0.734 -3.953 11.996 1.00 81.62 94 LYS A C 1
ATOM 721 O O . LYS A 1 94 ? -0.898 -5.133 11.700 1.00 81.62 94 LYS A O 1
ATOM 726 N N . ILE A 1 95 ? -1.756 -3.119 12.198 1.00 78.44 95 ILE A N 1
ATOM 727 C CA . ILE A 1 95 ? -3.163 -3.483 11.980 1.00 78.44 95 ILE A CA 1
ATOM 728 C C . ILE A 1 95 ? -3.386 -3.799 10.498 1.00 78.44 95 ILE A C 1
ATOM 730 O O . ILE A 1 95 ? -3.980 -4.830 10.183 1.00 78.44 95 ILE A O 1
ATOM 734 N N . ASN A 1 96 ? -2.863 -2.964 9.598 1.00 78.88 96 ASN A N 1
ATOM 735 C CA . ASN A 1 96 ? -2.986 -3.187 8.162 1.00 78.88 96 ASN A CA 1
ATOM 736 C C . ASN A 1 96 ? -2.230 -4.453 7.709 1.00 78.88 96 ASN A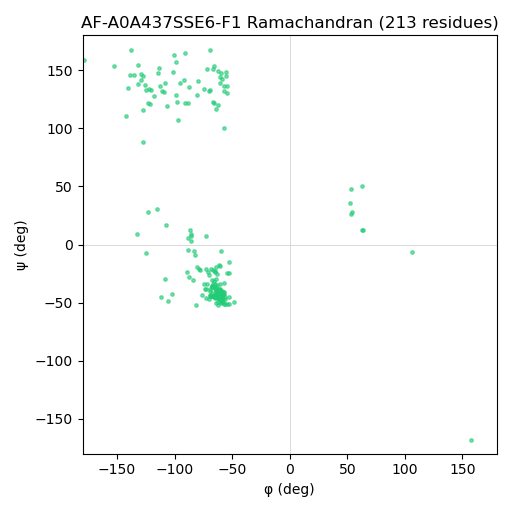 C 1
ATOM 738 O O . ASN A 1 96 ? -2.794 -5.302 7.023 1.00 78.88 96 ASN A O 1
ATOM 742 N N . GLU A 1 97 ? -0.997 -4.659 8.177 1.00 79.38 97 GLU A N 1
ATOM 743 C CA . GLU A 1 97 ? -0.222 -5.880 7.904 1.00 79.38 97 GLU A CA 1
ATOM 744 C C . GLU A 1 97 ? -0.959 -7.151 8.361 1.00 79.38 97 GLU A C 1
ATOM 746 O O . GLU A 1 97 ? -1.007 -8.146 7.635 1.00 79.38 97 GLU A O 1
ATOM 751 N N . LEU A 1 98 ? -1.577 -7.129 9.549 1.00 82.62 98 LEU A N 1
ATOM 752 C CA . LEU A 1 98 ? -2.378 -8.249 10.054 1.00 82.62 98 LEU A CA 1
ATOM 753 C C . LEU A 1 98 ? -3.617 -8.511 9.193 1.00 82.62 98 LEU A C 1
ATOM 755 O O . LEU A 1 98 ? -3.949 -9.669 8.934 1.00 82.62 98 LEU A O 1
ATOM 759 N N . PHE A 1 99 ? -4.286 -7.454 8.735 1.00 81.62 99 PHE A N 1
ATOM 760 C CA . PHE A 1 99 ? -5.433 -7.565 7.841 1.00 81.62 99 PHE A CA 1
ATOM 761 C C . PHE A 1 99 ? -5.055 -8.276 6.533 1.00 81.62 99 PHE A C 1
ATOM 763 O O . PHE A 1 99 ? -5.681 -9.279 6.176 1.00 81.62 99 PHE A O 1
ATOM 770 N N . TYR A 1 100 ? -3.977 -7.843 5.873 1.00 79.44 100 TYR A N 1
ATOM 771 C CA . TYR A 1 100 ? -3.503 -8.481 4.642 1.00 79.44 100 TYR A CA 1
ATOM 772 C C . TYR A 1 100 ? -2.962 -9.887 4.873 1.00 79.44 100 TYR A C 1
ATOM 774 O O . TYR A 1 100 ? -3.211 -10.776 4.060 1.00 79.44 100 TYR A O 1
ATOM 782 N N . LYS A 1 101 ? -2.299 -10.140 6.005 1.00 84.69 101 LYS A N 1
ATOM 783 C CA . LYS A 1 101 ? -1.866 -11.490 6.378 1.00 84.69 101 LYS A CA 1
ATOM 784 C C . LYS A 1 101 ? -3.046 -12.459 6.464 1.00 84.69 101 LYS A C 1
ATOM 786 O O . LYS A 1 101 ? -2.945 -13.579 5.967 1.00 84.69 101 LYS A O 1
ATOM 791 N N . ASN A 1 102 ? -4.162 -12.034 7.053 1.00 85.69 102 ASN A N 1
ATOM 792 C CA . ASN A 1 102 ? -5.357 -12.870 7.174 1.00 85.69 102 ASN A CA 1
ATOM 793 C C . ASN A 1 102 ? -6.033 -13.099 5.818 1.00 85.69 102 ASN A C 1
ATOM 795 O O . ASN A 1 102 ? -6.332 -14.241 5.472 1.00 85.69 102 ASN A O 1
ATOM 799 N N . ILE A 1 103 ? -6.218 -12.039 5.023 1.00 85.56 103 ILE A N 1
ATOM 800 C CA . ILE A 1 103 ? -6.800 -12.155 3.679 1.00 85.56 103 ILE A CA 1
ATOM 801 C C . ILE A 1 103 ? -5.950 -13.069 2.798 1.00 85.56 103 ILE A C 1
ATOM 803 O O . ILE A 1 103 ? -6.481 -13.980 2.166 1.00 85.56 103 ILE A O 1
ATOM 807 N N . ASN A 1 104 ? -4.634 -12.866 2.775 1.00 86.62 104 ASN A N 1
ATOM 808 C CA . ASN A 1 104 ? -3.731 -13.685 1.974 1.00 86.62 104 ASN A CA 1
ATOM 809 C C . ASN A 1 104 ? -3.641 -15.120 2.486 1.00 86.62 104 ASN A C 1
ATOM 811 O O . ASN A 1 104 ? -3.499 -16.032 1.682 1.00 86.62 104 ASN A O 1
ATOM 815 N N . GLY A 1 105 ? -3.796 -15.343 3.793 1.00 89.69 105 GLY A N 1
ATOM 816 C CA . GLY A 1 105 ? -3.920 -16.684 4.358 1.00 89.69 105 GLY A CA 1
ATOM 817 C C . GLY A 1 105 ? -5.079 -17.469 3.740 1.00 89.69 105 GLY A C 1
ATOM 818 O O . GLY A 1 105 ? -4.889 -18.609 3.324 1.00 89.69 105 GLY A O 1
ATOM 819 N N . GLU A 1 106 ? -6.256 -16.855 3.615 1.00 88.81 106 GLU A N 1
ATOM 820 C CA . GLU A 1 106 ? -7.410 -17.488 2.962 1.00 88.81 106 GLU A CA 1
ATOM 821 C C . GLU A 1 106 ? -7.254 -17.576 1.441 1.00 88.81 106 GLU A C 1
ATOM 823 O O . GLU A 1 106 ? -7.606 -18.588 0.839 1.00 88.81 106 GLU A O 1
ATOM 828 N N . ARG A 1 107 ? -6.684 -16.557 0.794 1.00 89.81 107 ARG A N 1
ATOM 829 C CA . ARG A 1 107 ? -6.439 -16.581 -0.657 1.00 89.81 107 ARG A CA 1
ATOM 830 C C . ARG A 1 107 ? -5.475 -17.691 -1.059 1.00 89.81 107 ARG A C 1
ATOM 832 O O . ARG A 1 107 ? -5.779 -18.429 -1.988 1.00 89.81 107 ARG A O 1
ATOM 839 N N . ASN A 1 108 ? -4.390 -17.870 -0.308 1.00 90.38 108 ASN A N 1
ATOM 840 C CA . ASN A 1 108 ? -3.401 -18.917 -0.553 1.00 90.38 108 ASN A CA 1
ATOM 841 C C . ASN A 1 108 ? -3.992 -20.323 -0.402 1.00 90.38 108 ASN A C 1
ATOM 843 O O . ASN A 1 108 ? -3.616 -21.215 -1.149 1.00 90.38 108 ASN A O 1
ATOM 847 N N . LYS A 1 109 ? -4.942 -20.531 0.522 1.00 92.31 109 LYS A N 1
ATOM 848 C CA . LYS A 1 109 ? -5.669 -21.812 0.634 1.00 92.31 109 LYS A CA 1
ATOM 849 C C . LYS A 1 109 ? -6.540 -22.119 -0.587 1.00 92.31 109 LYS A C 1
ATOM 851 O O . LYS A 1 109 ? -6.890 -23.272 -0.795 1.00 92.31 109 LYS A O 1
ATOM 856 N N . ASN A 1 110 ? -6.915 -21.091 -1.345 1.00 90.50 110 ASN A N 1
ATOM 857 C CA . ASN A 1 110 ? -7.765 -21.183 -2.529 1.00 90.50 110 ASN A CA 1
ATOM 858 C C . ASN A 1 110 ? -6.974 -20.972 -3.836 1.00 90.50 110 ASN A C 1
ATOM 860 O O . ASN A 1 110 ? -7.581 -20.655 -4.856 1.00 90.50 110 ASN A O 1
ATOM 864 N N . ASP A 1 111 ? -5.638 -21.073 -3.801 1.00 89.19 111 ASP A N 1
ATOM 865 C CA . ASP A 1 111 ? -4.744 -20.842 -4.948 1.00 89.19 111 ASP A CA 1
ATOM 866 C C . ASP A 1 111 ? -4.936 -19.473 -5.637 1.00 89.19 111 ASP A C 1
ATOM 868 O O . ASP A 1 111 ? -4.681 -19.293 -6.830 1.00 89.19 111 ASP A O 1
ATOM 872 N N . LEU A 1 112 ? -5.392 -18.470 -4.881 1.00 81.50 112 LEU A N 1
ATOM 873 C CA . LEU A 1 112 ? -5.575 -17.106 -5.365 1.00 81.50 112 LEU A CA 1
ATOM 874 C C . LEU A 1 112 ? -4.314 -16.271 -5.124 1.00 81.50 112 LEU A C 1
ATOM 876 O O . LEU A 1 112 ? -3.709 -16.326 -4.057 1.00 81.50 112 LEU A O 1
ATOM 880 N N . ILE A 1 113 ? -3.979 -15.411 -6.091 1.00 80.44 113 ILE A N 1
ATOM 881 C CA . ILE A 1 113 ? -2.840 -14.479 -6.016 1.00 80.44 113 ILE A CA 1
ATOM 882 C C . ILE A 1 113 ? -2.968 -13.585 -4.775 1.00 80.44 113 ILE A C 1
ATOM 884 O O . ILE A 1 113 ? -4.030 -12.995 -4.560 1.00 80.44 113 ILE A O 1
ATOM 888 N N . SER A 1 114 ? -1.904 -13.442 -3.986 1.00 80.31 114 SER A N 1
ATOM 889 C CA . SER A 1 114 ? -1.860 -12.539 -2.829 1.00 80.31 114 SER A CA 1
ATOM 890 C C . SER A 1 114 ? -2.201 -11.094 -3.199 1.00 80.31 114 SER A C 1
ATOM 892 O O . SER A 1 114 ? -1.864 -10.608 -4.276 1.00 80.31 114 SER A O 1
ATOM 894 N N . LEU A 1 115 ? -2.863 -10.396 -2.284 1.00 75.38 115 LEU A N 1
ATOM 895 C CA . LEU A 1 115 ? -3.062 -8.954 -2.345 1.00 75.38 115 LEU A CA 1
ATOM 896 C C . LEU A 1 115 ? -1.980 -8.266 -1.517 1.00 75.38 115 LEU A C 1
ATOM 898 O O . LEU A 1 115 ? -1.668 -8.724 -0.421 1.00 75.38 115 LEU A O 1
ATOM 902 N N . ASP A 1 116 ? -1.445 -7.159 -2.013 1.00 68.62 116 ASP A N 1
ATOM 903 C CA . ASP A 1 116 ? -0.551 -6.305 -1.234 1.00 68.62 116 ASP A CA 1
ATOM 904 C C . ASP A 1 116 ? -1.308 -5.074 -0.717 1.00 68.62 116 ASP A C 1
ATOM 906 O O . ASP A 1 116 ? -2.262 -4.600 -1.342 1.00 68.62 116 ASP A O 1
ATOM 910 N N . SER A 1 117 ? -0.888 -4.607 0.456 1.00 59.50 117 SER A N 1
ATOM 911 C CA . SER A 1 117 ? -1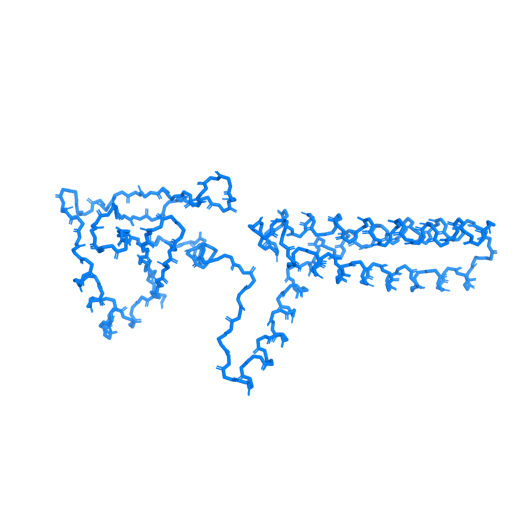.319 -3.358 1.078 1.00 59.50 117 SER A CA 1
ATOM 912 C C . SER A 1 117 ? -0.763 -2.119 0.409 1.00 59.50 117 SER A C 1
ATOM 914 O O . SER A 1 117 ? -1.327 -1.047 0.623 1.00 59.50 117 SER A O 1
ATOM 916 N N . GLY A 1 118 ? 0.329 -2.271 -0.338 1.00 62.25 118 GLY A N 1
ATOM 917 C CA . GLY A 1 118 ? 0.995 -1.180 -1.021 1.00 62.25 118 GLY A CA 1
ATOM 918 C C . GLY A 1 118 ? 0.675 -1.096 -2.503 1.00 62.25 118 GLY A C 1
ATOM 919 O O . GLY A 1 118 ? 0.229 -2.060 -3.134 1.00 62.25 118 GLY A O 1
ATOM 920 N N . THR A 1 119 ? 0.963 0.068 -3.077 1.00 64.44 119 THR A N 1
ATOM 921 C CA . THR A 1 119 ? 1.009 0.205 -4.528 1.00 64.44 119 THR A CA 1
ATOM 922 C C . THR A 1 119 ? 2.167 -0.631 -5.073 1.00 64.44 119 THR A C 1
ATOM 924 O O . THR A 1 119 ? 3.195 -0.795 -4.409 1.00 64.44 119 THR A O 1
ATOM 927 N N . PRO A 1 120 ? 2.088 -1.089 -6.328 1.00 63.28 120 PRO A N 1
ATOM 928 C CA . PRO A 1 120 ? 3.261 -1.617 -7.017 1.00 63.28 120 PRO A CA 1
ATOM 929 C C . PRO A 1 120 ? 4.452 -0.641 -7.004 1.00 63.28 120 PRO A C 1
ATOM 931 O O . PRO A 1 120 ? 5.601 -1.065 -7.043 1.00 63.28 120 PRO A O 1
ATOM 934 N N . TRP A 1 121 ? 4.195 0.662 -6.861 1.00 65.25 121 TRP A N 1
ATOM 935 C CA . TRP A 1 121 ? 5.217 1.693 -6.687 1.00 65.25 121 TRP A CA 1
ATOM 936 C C . TRP A 1 121 ? 5.902 1.672 -5.322 1.00 65.25 121 TRP A C 1
ATOM 938 O O . TRP A 1 121 ? 7.101 1.914 -5.245 1.00 65.25 121 TRP A O 1
ATOM 948 N N . GLN A 1 122 ? 5.197 1.310 -4.252 1.00 63.50 122 GLN A N 1
ATOM 949 C CA . GLN A 1 122 ? 5.832 1.041 -2.961 1.00 63.50 122 GLN A CA 1
ATOM 950 C C . GLN A 1 122 ? 6.734 -0.198 -3.029 1.00 63.50 122 GLN A C 1
ATOM 952 O O . GLN A 1 122 ? 7.774 -0.227 -2.376 1.00 63.50 122 GLN A O 1
ATOM 957 N N . ALA A 1 123 ? 6.396 -1.187 -3.867 1.00 61.44 123 ALA A N 1
ATOM 958 C CA . ALA A 1 123 ? 7.287 -2.316 -4.142 1.00 61.44 123 ALA A CA 1
ATOM 959 C C . ALA A 1 123 ? 8.547 -1.875 -4.918 1.00 61.44 123 ALA A C 1
ATOM 961 O O . ALA A 1 123 ? 9.657 -2.318 -4.624 1.00 61.44 123 ALA A O 1
ATOM 962 N N . VAL A 1 124 ? 8.406 -0.921 -5.842 1.00 62.12 124 VAL A N 1
ATOM 963 C CA . VAL A 1 124 ? 9.549 -0.260 -6.490 1.00 62.12 124 VAL A CA 1
ATOM 964 C C . VAL A 1 124 ? 10.420 0.464 -5.442 1.00 62.12 124 VAL A C 1
ATOM 966 O O . VAL A 1 124 ? 11.635 0.324 -5.475 1.00 62.12 124 VAL A O 1
ATOM 969 N N . MET A 1 125 ? 9.835 1.104 -4.422 1.00 62.81 125 MET A N 1
ATOM 970 C CA . MET A 1 125 ? 10.551 1.793 -3.328 1.00 62.81 125 MET A CA 1
ATOM 971 C C . MET A 1 125 ? 11.238 0.885 -2.279 1.00 62.81 125 MET A C 1
ATOM 973 O O . MET A 1 125 ? 11.731 1.398 -1.275 1.00 62.81 125 MET A O 1
ATOM 977 N N . LEU A 1 126 ? 11.296 -0.443 -2.458 1.00 55.00 126 LEU A N 1
ATOM 978 C CA . LEU A 1 126 ? 11.709 -1.404 -1.413 1.00 55.00 126 LEU A CA 1
ATOM 979 C C . LEU A 1 126 ? 13.129 -1.243 -0.834 1.00 55.00 126 LEU A C 1
ATOM 981 O O . LEU A 1 126 ? 13.471 -1.955 0.111 1.00 55.00 126 LEU A O 1
ATOM 985 N N . SER A 1 127 ? 13.966 -0.343 -1.345 1.00 56.50 127 SER A N 1
ATOM 986 C CA . SER A 1 127 ? 15.307 -0.123 -0.809 1.00 56.50 127 SER A CA 1
ATOM 987 C C . SER A 1 127 ? 15.568 1.340 -0.482 1.00 56.50 127 SER A C 1
ATOM 989 O O . SER A 1 127 ? 16.171 2.056 -1.277 1.00 56.50 127 SER A O 1
ATOM 991 N N . GLU A 1 128 ? 15.223 1.749 0.742 1.00 54.91 128 GLU A N 1
ATOM 992 C CA . GLU A 1 128 ? 15.557 3.073 1.300 1.00 54.91 128 GLU A CA 1
ATOM 993 C C . GLU A 1 128 ? 17.063 3.414 1.212 1.00 54.91 128 GLU A C 1
ATOM 995 O O . GLU A 1 128 ? 17.427 4.578 1.327 1.00 54.91 128 GLU A O 1
ATOM 1000 N N . ASN A 1 129 ? 17.939 2.428 0.955 1.00 58.16 129 ASN A N 1
ATOM 1001 C CA . ASN A 1 129 ? 19.396 2.597 0.918 1.00 58.16 129 ASN A CA 1
ATOM 1002 C C . ASN A 1 129 ? 20.110 1.979 -0.301 1.00 58.16 129 ASN A C 1
ATOM 1004 O O . ASN A 1 129 ? 21.340 1.912 -0.296 1.00 58.16 129 ASN A O 1
ATOM 1008 N N . LYS A 1 130 ? 19.398 1.501 -1.334 1.00 69.12 130 LYS A N 1
ATOM 1009 C CA . LYS A 1 130 ? 20.050 0.960 -2.544 1.00 69.12 130 LYS A CA 1
ATOM 1010 C C . LYS A 1 130 ? 19.545 1.647 -3.798 1.00 69.12 130 LYS A C 1
ATOM 1012 O O . LYS A 1 130 ? 18.346 1.855 -3.964 1.00 69.12 130 LYS A O 1
ATOM 1017 N N . PHE A 1 131 ? 20.477 1.959 -4.693 1.00 73.94 131 PHE A N 1
ATOM 1018 C CA . PHE A 1 131 ? 20.148 2.451 -6.021 1.00 73.94 131 PHE A CA 1
ATOM 1019 C C . PHE A 1 131 ? 19.461 1.340 -6.812 1.00 73.94 131 PHE A C 1
ATOM 1021 O O . PHE A 1 131 ? 20.011 0.255 -6.999 1.00 73.94 131 PHE A O 1
ATOM 1028 N N . GLN A 1 132 ? 18.250 1.621 -7.275 1.00 86.31 132 GLN A N 1
ATOM 1029 C CA . GLN A 1 132 ? 17.486 0.702 -8.100 1.00 86.31 132 GLN A CA 1
ATOM 1030 C C . GLN A 1 132 ? 17.629 1.101 -9.565 1.00 86.31 132 GLN A C 1
ATOM 1032 O O . GLN A 1 132 ? 17.413 2.257 -9.927 1.00 86.31 132 GLN A O 1
ATOM 1037 N N . GLN A 1 133 ? 17.991 0.148 -10.416 1.00 89.31 133 GLN A N 1
ATOM 1038 C CA . GLN A 1 133 ? 17.972 0.356 -11.863 1.00 89.31 133 GLN A CA 1
ATOM 1039 C C . GLN A 1 133 ? 16.538 0.210 -12.354 1.00 89.31 133 GLN A C 1
ATOM 1041 O O . GLN A 1 133 ? 15.830 -0.691 -11.904 1.00 89.31 133 GLN A O 1
ATOM 1046 N N . ALA A 1 134 ? 16.128 1.053 -13.296 1.00 90.50 134 ALA A N 1
ATOM 1047 C CA . ALA A 1 134 ? 14.833 0.969 -13.947 1.00 90.50 134 ALA A CA 1
ATOM 1048 C C . ALA A 1 134 ? 14.969 1.076 -15.469 1.00 90.50 134 ALA A C 1
ATOM 1050 O O . ALA A 1 134 ? 15.709 1.910 -15.992 1.00 90.50 134 ALA A O 1
ATOM 1051 N N . TYR A 1 135 ? 14.204 0.241 -16.168 1.00 92.62 135 TYR A N 1
ATOM 1052 C CA . TYR A 1 135 ? 14.014 0.281 -17.613 1.00 92.62 135 TYR A CA 1
ATOM 1053 C C . TYR A 1 135 ? 12.520 0.406 -17.908 1.00 92.62 135 TYR A C 1
ATOM 1055 O O . TYR A 1 135 ? 11.734 -0.449 -17.495 1.00 92.62 135 TYR A O 1
ATOM 1063 N N . ILE A 1 136 ? 12.130 1.463 -18.618 1.00 92.38 136 ILE A N 1
ATOM 1064 C CA . ILE A 1 136 ? 10.734 1.796 -18.911 1.00 92.38 136 ILE A CA 1
ATOM 1065 C C . ILE A 1 136 ? 10.457 1.588 -20.393 1.00 92.38 136 ILE A C 1
ATOM 1067 O O . ILE A 1 136 ? 11.195 2.078 -21.253 1.00 92.38 136 ILE A O 1
ATOM 1071 N N . TYR A 1 137 ? 9.364 0.899 -20.689 1.00 94.81 137 TYR A N 1
ATOM 1072 C CA . TYR A 1 137 ? 8.900 0.614 -22.040 1.00 94.81 137 TYR A CA 1
ATOM 1073 C C . TYR A 1 137 ? 7.418 0.937 -22.170 1.00 94.81 137 TYR A C 1
ATOM 1075 O O . TYR A 1 137 ? 6.672 0.877 -21.201 1.00 94.81 137 TYR A O 1
ATOM 1083 N N . SER A 1 138 ? 6.963 1.234 -23.379 1.00 94.12 138 SER A N 1
ATOM 1084 C CA . SER A 1 138 ? 5.529 1.206 -23.691 1.00 94.12 138 SER A CA 1
ATOM 1085 C C . SER A 1 138 ? 5.003 -0.236 -23.690 1.00 94.12 138 SER A C 1
ATOM 1087 O O . SER A 1 138 ? 5.785 -1.187 -23.762 1.00 94.12 138 SER A O 1
ATOM 1089 N N . LEU A 1 139 ? 3.678 -0.42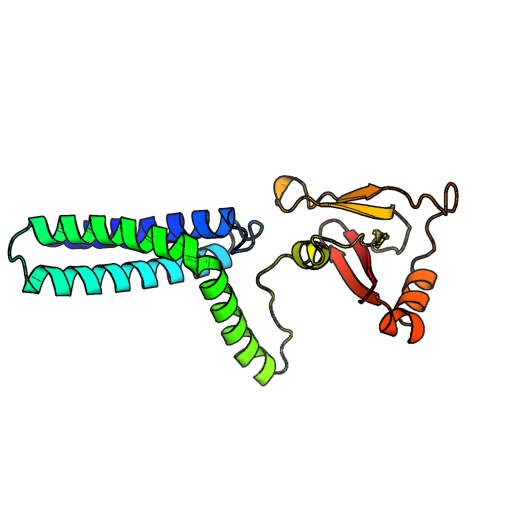0 -23.695 1.00 93.50 139 LEU A N 1
ATOM 1090 C CA . LEU A 1 139 ? 3.075 -1.751 -23.901 1.00 93.50 139 LEU A CA 1
ATOM 1091 C C . LEU A 1 139 ? 3.438 -2.383 -25.261 1.00 93.50 139 LEU A C 1
ATOM 1093 O O . LEU A 1 139 ? 3.333 -3.592 -25.421 1.00 93.50 139 LEU A O 1
ATOM 1097 N N . GLU A 1 140 ? 3.893 -1.583 -26.230 1.00 96.06 140 GLU A N 1
ATOM 1098 C CA . GLU A 1 140 ? 4.425 -2.041 -27.524 1.00 96.06 140 GLU A CA 1
ATOM 1099 C C . GLU A 1 140 ? 5.930 -2.360 -27.464 1.00 96.06 140 GLU A C 1
ATOM 1101 O O . GLU A 1 140 ? 6.585 -2.478 -28.498 1.00 96.06 140 GLU A O 1
ATOM 1106 N N . HIS A 1 141 ? 6.504 -2.433 -26.260 1.00 94.94 141 HIS A N 1
ATOM 1107 C CA . HIS A 1 141 ? 7.915 -2.726 -25.998 1.00 94.94 141 HIS A CA 1
ATOM 1108 C C . HIS A 1 141 ? 8.908 -1.680 -26.538 1.00 94.94 141 HIS A C 1
ATOM 1110 O O . HIS A 1 141 ? 10.121 -1.903 -26.533 1.00 94.94 141 HIS A O 1
ATOM 1116 N N . LYS A 1 142 ? 8.427 -0.503 -26.962 1.00 95.69 142 LYS A N 1
ATOM 1117 C CA . LYS A 1 142 ? 9.296 0.617 -27.359 1.00 95.69 142 LYS A CA 1
ATOM 1118 C C . LYS A 1 142 ? 9.921 1.272 -26.122 1.00 95.69 142 LYS A C 1
ATOM 1120 O O . LYS A 1 142 ? 9.165 1.539 -25.182 1.00 95.69 142 LYS A O 1
ATOM 1125 N N . PRO A 1 143 ? 11.237 1.555 -26.115 1.00 93.69 143 PRO A N 1
ATOM 1126 C CA . PRO A 1 143 ? 11.902 2.252 -25.015 1.00 93.69 143 PRO A CA 1
ATOM 1127 C C . PRO A 1 143 ? 11.279 3.623 -24.724 1.00 93.69 143 PRO A C 1
ATOM 1129 O O . PRO A 1 143 ? 10.990 4.374 -25.655 1.00 93.69 143 PRO A O 1
ATOM 1132 N N . ILE A 1 144 ? 11.088 3.942 -23.442 1.00 92.06 144 ILE A N 1
ATOM 1133 C CA . ILE A 1 144 ? 10.617 5.254 -22.964 1.00 92.06 144 ILE A CA 1
ATOM 1134 C C . ILE A 1 144 ? 11.731 5.979 -22.199 1.00 92.06 144 ILE A C 1
ATOM 1136 O O . ILE A 1 144 ? 11.956 7.166 -22.420 1.00 92.06 144 ILE A O 1
ATOM 1140 N N . GLY A 1 145 ? 12.433 5.279 -21.306 1.00 89.94 145 GLY A N 1
ATOM 1141 C CA . GLY A 1 145 ? 13.522 5.834 -20.504 1.00 89.94 145 GLY A CA 1
ATOM 1142 C C . GLY A 1 145 ? 14.168 4.787 -19.597 1.00 89.94 145 GLY A C 1
ATOM 1143 O O . GLY A 1 145 ? 13.571 3.753 -19.298 1.00 89.94 145 GLY A O 1
ATOM 1144 N N . PHE A 1 146 ? 15.399 5.043 -19.160 1.00 92.31 146 PHE A N 1
ATOM 1145 C CA . PHE A 1 146 ? 16.156 4.134 -18.300 1.00 92.31 146 PHE A CA 1
ATOM 1146 C C . PHE A 1 146 ? 17.174 4.886 -17.442 1.00 92.31 146 PHE A C 1
ATOM 1148 O O . PHE A 1 146 ? 17.622 5.974 -17.810 1.00 92.31 146 PHE A O 1
ATOM 1155 N N . GLY A 1 147 ? 17.526 4.313 -16.294 1.00 90.38 147 GLY A N 1
ATOM 1156 C CA . GLY A 1 147 ? 18.492 4.904 -15.374 1.00 90.38 147 GLY A CA 1
ATOM 1157 C C . GLY A 1 147 ? 18.343 4.399 -13.943 1.00 90.38 147 GLY A C 1
ATOM 1158 O O . GLY A 1 147 ? 17.636 3.428 -13.673 1.00 90.38 147 GLY A O 1
ATOM 1159 N N . TRP A 1 148 ? 19.015 5.077 -13.021 1.00 88.38 148 TRP A N 1
ATOM 1160 C CA . TRP A 1 148 ? 18.857 4.896 -11.585 1.00 88.38 148 TRP A CA 1
ATOM 1161 C C . TRP A 1 148 ? 17.623 5.651 -11.093 1.00 88.38 148 TRP A C 1
ATOM 1163 O O . TRP A 1 148 ? 17.482 6.847 -11.347 1.00 88.38 148 TRP A O 1
ATOM 1173 N N . VAL A 1 149 ? 16.741 4.974 -10.365 1.00 86.94 149 VAL A N 1
ATOM 1174 C CA . VAL A 1 149 ? 15.598 5.608 -9.703 1.00 86.94 149 VAL A CA 1
ATOM 1175 C C . VAL A 1 149 ? 16.108 6.543 -8.611 1.00 86.94 149 VAL A C 1
ATOM 1177 O O . VAL A 1 149 ? 16.806 6.107 -7.698 1.00 86.94 149 VAL A O 1
ATOM 1180 N N . GLN A 1 150 ? 15.754 7.824 -8.708 1.00 80.44 150 GLN A N 1
ATOM 1181 C CA . GLN A 1 150 ? 16.116 8.836 -7.715 1.00 80.44 150 GLN A CA 1
ATOM 1182 C C . GLN A 1 150 ? 14.923 9.227 -6.845 1.00 80.44 150 GLN A C 1
ATOM 1184 O O . GLN A 1 150 ? 15.028 9.255 -5.623 1.00 80.44 150 GLN A O 1
ATOM 1189 N N . TYR A 1 151 ? 13.789 9.519 -7.482 1.00 76.06 151 TYR A N 1
ATOM 1190 C CA . TYR A 1 151 ? 12.551 9.902 -6.811 1.00 76.06 151 TYR A CA 1
ATOM 1191 C C . TYR A 1 151 ? 11.372 9.227 -7.501 1.00 76.06 151 TYR A C 1
ATOM 1193 O O . TYR A 1 151 ? 11.373 9.074 -8.721 1.00 76.06 151 TYR A O 1
ATOM 1201 N N . VAL A 1 152 ? 10.352 8.872 -6.729 1.00 75.81 152 VAL A N 1
ATOM 1202 C CA . VAL A 1 152 ? 9.061 8.411 -7.243 1.00 75.81 152 VAL A CA 1
ATOM 1203 C C . VAL A 1 152 ? 7.983 9.223 -6.545 1.00 75.81 152 VAL A C 1
ATOM 1205 O O . VAL A 1 152 ? 8.093 9.487 -5.347 1.00 75.81 152 VAL A O 1
ATOM 1208 N N . SER A 1 153 ? 6.939 9.593 -7.271 1.00 70.88 153 SER A N 1
ATOM 1209 C CA . SER A 1 153 ? 5.729 10.118 -6.660 1.00 70.88 153 SER A CA 1
ATOM 1210 C C . SER A 1 153 ? 4.778 8.980 -6.290 1.00 70.88 153 SER A C 1
ATOM 1212 O O . SER A 1 153 ? 4.561 8.066 -7.083 1.00 70.88 153 SER A O 1
ATOM 1214 N N . ASN A 1 154 ? 4.205 9.033 -5.086 1.00 63.34 154 ASN A N 1
ATOM 1215 C CA . ASN A 1 154 ? 3.235 8.048 -4.585 1.00 63.34 154 ASN A CA 1
ATOM 1216 C C . ASN A 1 154 ? 1.846 8.671 -4.348 1.00 63.34 154 ASN A C 1
ATOM 1218 O O . ASN A 1 154 ? 1.108 8.266 -3.449 1.00 63.34 154 ASN A O 1
ATOM 1222 N N . ASP A 1 155 ? 1.485 9.685 -5.132 1.00 62.00 155 ASP A N 1
ATOM 1223 C CA . ASP A 1 155 ? 0.137 10.250 -5.123 1.00 62.00 155 ASP A CA 1
ATOM 1224 C C . ASP A 1 155 ? -0.582 9.982 -6.458 1.00 62.00 155 ASP A C 1
ATOM 1226 O O . ASP A 1 155 ? 0.040 9.811 -7.510 1.00 62.00 155 ASP A O 1
ATOM 1230 N N . SER A 1 156 ? -1.913 9.905 -6.400 1.00 56.72 156 SER A N 1
ATOM 1231 C CA . SER A 1 156 ? -2.765 9.632 -7.563 1.00 56.72 156 SER A CA 1
ATOM 1232 C C . SER A 1 156 ? -2.792 10.771 -8.584 1.00 56.72 156 SER A C 1
ATOM 1234 O O . SER A 1 156 ? -3.148 10.538 -9.737 1.00 56.72 156 SER A O 1
ATOM 1236 N N . ASP A 1 157 ? -2.449 11.990 -8.166 1.00 60.53 157 ASP A N 1
ATOM 1237 C CA . ASP A 1 157 ? -2.614 13.215 -8.954 1.00 60.53 157 ASP A CA 1
ATOM 1238 C C . ASP A 1 157 ? -1.395 13.483 -9.853 1.00 60.53 157 ASP A C 1
ATOM 1240 O O . ASP A 1 157 ? -1.506 14.047 -10.939 1.00 60.53 157 ASP A O 1
ATOM 1244 N N . SER A 1 158 ? -0.226 13.017 -9.428 1.00 57.53 158 SER A N 1
ATOM 1245 C CA . SER A 1 158 ? 1.066 13.071 -10.116 1.00 57.53 158 SER A CA 1
ATOM 1246 C C . SER A 1 158 ? 1.285 11.909 -11.085 1.00 57.53 158 SER A C 1
ATOM 1248 O O . SER A 1 158 ? 2.368 11.800 -11.672 1.00 57.53 158 SER A O 1
ATOM 1250 N N . ASN A 1 159 ? 0.285 11.033 -11.245 1.00 61.66 159 ASN A N 1
ATOM 1251 C CA . ASN A 1 159 ? 0.319 9.884 -12.149 1.00 61.66 159 ASN A CA 1
ATOM 1252 C C . ASN A 1 159 ? 1.558 8.989 -11.941 1.00 61.66 159 ASN A C 1
ATOM 1254 O O . ASN A 1 159 ? 2.112 8.448 -12.896 1.00 61.66 159 ASN A O 1
ATOM 1258 N N . TYR A 1 160 ? 2.003 8.846 -10.687 1.00 63.84 160 TYR A N 1
ATOM 1259 C CA . TYR A 1 160 ? 3.164 8.032 -10.326 1.00 63.84 160 TYR A CA 1
ATOM 1260 C C . TYR A 1 160 ? 4.435 8.377 -11.113 1.00 63.84 160 TYR A C 1
ATOM 1262 O O . TYR A 1 160 ? 5.123 7.522 -11.674 1.00 63.84 160 TYR A O 1
ATOM 1270 N N . SER A 1 161 ? 4.732 9.672 -11.184 1.00 72.75 161 SER A N 1
ATOM 1271 C CA . SER A 1 161 ? 5.927 10.169 -11.861 1.00 72.75 161 SER A CA 1
ATOM 1272 C C . SER A 1 161 ? 7.213 9.588 -11.259 1.00 72.75 161 SER A C 1
ATOM 1274 O O . SER A 1 161 ? 7.344 9.460 -10.042 1.00 72.75 161 SER A O 1
ATOM 1276 N N . LEU A 1 162 ? 8.191 9.296 -12.117 1.00 80.00 162 LEU A N 1
ATOM 1277 C CA . LEU A 1 162 ? 9.505 8.773 -11.746 1.00 80.00 162 LEU A CA 1
ATOM 1278 C C . LEU A 1 162 ? 10.603 9.732 -12.216 1.00 80.00 162 LEU A C 1
ATOM 1280 O O . LEU A 1 162 ? 10.613 10.144 -13.374 1.00 80.00 162 LEU A O 1
ATOM 1284 N N . SER A 1 163 ? 11.559 10.036 -11.340 1.00 83.12 163 SER A N 1
ATOM 1285 C CA . SER A 1 163 ? 12.806 10.711 -11.699 1.00 83.12 163 SER A CA 1
ATOM 1286 C C . SER A 1 163 ? 13.920 9.685 -11.861 1.00 83.12 163 SER A C 1
ATOM 1288 O O . SER A 1 163 ? 14.229 8.941 -10.924 1.00 83.12 163 SER A O 1
ATOM 1290 N N . LEU A 1 164 ? 14.533 9.672 -13.044 1.00 87.25 164 LEU A N 1
ATOM 1291 C CA . LEU A 1 164 ? 15.656 8.808 -13.388 1.00 87.25 164 LEU A CA 1
ATOM 1292 C C . LEU A 1 164 ? 16.940 9.625 -13.507 1.00 87.25 164 LEU A C 1
ATOM 1294 O O . LEU A 1 164 ? 16.986 10.620 -14.230 1.00 87.25 164 LEU A O 1
ATOM 1298 N N . VAL A 1 165 ? 18.001 9.159 -12.857 1.00 87.94 165 VAL A N 1
ATOM 1299 C CA . VAL A 1 165 ? 19.368 9.613 -13.115 1.00 87.94 165 VAL A CA 1
ATOM 1300 C C . VAL A 1 165 ? 19.963 8.699 -14.188 1.00 87.94 165 VAL A C 1
ATOM 1302 O O . VAL A 1 165 ? 20.017 7.486 -13.975 1.00 87.94 165 VAL A O 1
ATOM 1305 N N . PRO A 1 166 ? 20.408 9.229 -15.341 1.00 86.25 166 PRO A N 1
ATOM 1306 C CA . PRO A 1 166 ? 21.035 8.417 -16.380 1.00 86.25 166 PRO A CA 1
ATOM 1307 C C . PRO A 1 166 ? 22.226 7.616 -15.843 1.00 86.25 166 PRO A C 1
ATOM 1309 O O . PRO A 1 166 ? 22.936 8.070 -14.943 1.00 86.25 166 PRO A O 1
ATOM 1312 N N . PHE A 1 167 ? 22.473 6.433 -16.406 1.00 84.75 167 PHE A N 1
ATOM 1313 C CA . PHE A 1 167 ? 23.653 5.649 -16.050 1.00 84.75 167 PHE A CA 1
ATOM 1314 C C . PHE A 1 167 ? 24.927 6.418 -16.425 1.00 84.75 167 PHE A C 1
ATOM 1316 O O . PHE A 1 167 ? 25.144 6.752 -17.588 1.00 84.75 167 PHE A O 1
ATOM 1323 N N . THR A 1 168 ? 25.765 6.713 -15.429 1.00 70.50 168 THR A N 1
ATOM 1324 C CA . THR A 1 168 ? 27.009 7.481 -15.600 1.00 70.50 168 THR A CA 1
ATOM 1325 C C . THR A 1 168 ? 28.027 6.752 -16.464 1.00 70.50 168 THR A C 1
ATOM 1327 O O . THR A 1 168 ? 28.743 7.384 -17.236 1.00 70.50 168 THR A O 1
ATOM 1330 N N . ASP A 1 169 ? 28.045 5.426 -16.368 1.00 66.81 169 ASP A N 1
ATOM 1331 C CA . ASP A 1 169 ? 29.012 4.567 -17.056 1.00 66.81 169 ASP A CA 1
ATOM 1332 C C . ASP A 1 169 ? 28.603 4.292 -18.515 1.00 66.81 169 ASP A C 1
ATOM 1334 O O . ASP A 1 169 ? 29.385 3.758 -19.295 1.00 66.81 169 ASP A O 1
ATOM 1338 N N . ASP A 1 170 ? 27.383 4.696 -18.886 1.00 64.50 170 ASP A N 1
ATOM 1339 C CA . ASP A 1 170 ? 26.713 4.405 -20.157 1.00 64.50 170 ASP A CA 1
ATOM 1340 C C . ASP A 1 170 ? 26.299 5.700 -20.887 1.00 64.50 170 ASP A C 1
ATOM 1342 O O . ASP A 1 170 ? 25.319 5.741 -21.636 1.00 64.50 170 ASP A O 1
ATOM 1346 N N . ALA A 1 171 ? 27.036 6.793 -20.657 1.00 59.66 171 ALA A N 1
ATOM 1347 C CA . ALA A 1 171 ? 26.763 8.100 -21.246 1.00 59.66 171 ALA A CA 1
ATOM 1348 C C . ALA A 1 171 ? 26.747 8.029 -22.790 1.00 59.66 171 ALA A C 1
ATOM 1350 O O . ALA A 1 171 ? 27.788 8.030 -23.443 1.00 59.66 171 ALA A O 1
ATOM 1351 N N . GLY A 1 172 ? 25.544 7.979 -23.373 1.00 66.62 172 GLY A N 1
ATOM 1352 C CA . GLY A 1 172 ? 25.313 7.921 -24.822 1.00 66.62 172 GLY A CA 1
ATOM 1353 C C . GLY A 1 172 ? 24.854 6.561 -25.362 1.00 66.62 172 GLY A C 1
ATOM 1354 O O . GLY A 1 172 ? 24.478 6.485 -26.532 1.00 66.62 172 GLY A O 1
ATOM 1355 N N . SER A 1 173 ? 24.822 5.509 -24.540 1.00 77.44 173 SER A N 1
ATOM 1356 C CA . SER A 1 173 ? 24.247 4.217 -24.928 1.00 77.44 173 SER A CA 1
ATOM 1357 C C . SER A 1 173 ? 22.719 4.336 -25.061 1.00 77.44 173 SER A C 1
ATOM 1359 O O . SER A 1 173 ? 22.073 4.899 -24.175 1.00 77.44 173 SER A O 1
ATOM 1361 N N . PRO A 1 174 ? 22.093 3.825 -26.140 1.00 85.56 174 PRO A N 1
ATOM 1362 C CA . PRO A 1 174 ? 20.638 3.761 -26.214 1.00 85.56 174 PRO A CA 1
ATOM 1363 C C . PRO A 1 174 ? 20.102 2.773 -25.175 1.00 85.56 174 PRO A C 1
ATOM 1365 O O . PRO A 1 174 ? 20.753 1.776 -24.851 1.00 85.56 174 PRO A O 1
ATOM 1368 N N . GLN A 1 175 ? 18.880 3.012 -24.699 1.00 91.00 175 GLN A N 1
ATOM 1369 C CA . GLN A 1 175 ? 18.193 2.052 -23.843 1.00 91.00 175 GLN A CA 1
ATOM 1370 C C . GLN A 1 175 ? 18.145 0.677 -24.533 1.00 91.00 175 GLN A C 1
ATOM 1372 O O . GLN A 1 175 ? 17.713 0.596 -25.688 1.00 91.00 175 GLN A O 1
ATOM 1377 N N . PRO A 1 176 ? 18.531 -0.414 -23.847 1.00 91.81 176 PRO A N 1
ATOM 1378 C CA . PRO A 1 176 ? 18.427 -1.750 -24.414 1.00 91.81 176 PRO A CA 1
ATOM 1379 C C . PRO A 1 176 ? 16.979 -2.104 -24.780 1.00 91.81 176 PRO A C 1
ATOM 1381 O O . PRO A 1 176 ? 16.034 -1.701 -24.103 1.00 91.81 176 PRO A O 1
ATOM 1384 N N . GLU A 1 177 ? 16.796 -2.900 -25.830 1.00 94.81 177 GLU A N 1
ATOM 1385 C CA . GLU A 1 177 ? 15.475 -3.399 -26.233 1.00 94.81 177 GLU A CA 1
ATOM 1386 C C . GLU A 1 177 ? 14.843 -4.270 -25.137 1.00 94.81 177 GLU A C 1
ATOM 1388 O O . GLU A 1 177 ? 15.541 -4.977 -24.402 1.00 94.81 177 GLU A O 1
ATOM 1393 N N . TYR A 1 178 ? 13.510 -4.250 -25.059 1.00 94.38 178 TYR A N 1
ATOM 1394 C CA . TYR A 1 178 ? 12.735 -4.968 -24.044 1.00 94.38 178 TYR A CA 1
ATOM 1395 C C . TYR A 1 178 ? 13.090 -6.458 -23.955 1.00 94.38 178 TYR A C 1
ATOM 1397 O O . TYR A 1 178 ? 13.311 -6.980 -22.861 1.00 94.38 178 TYR A O 1
ATOM 1405 N N . ASP A 1 179 ? 13.211 -7.137 -25.098 1.00 94.19 179 ASP A N 1
ATOM 1406 C CA . ASP A 1 179 ? 13.517 -8.570 -25.141 1.00 94.19 179 ASP A CA 1
ATOM 1407 C C . ASP A 1 179 ? 14.907 -8.877 -24.572 1.00 94.19 179 ASP A C 1
ATOM 1409 O O . ASP A 1 179 ? 15.083 -9.869 -23.864 1.00 94.19 179 ASP A O 1
ATOM 1413 N N . LYS A 1 180 ? 15.890 -7.996 -24.807 1.00 93.62 180 LYS A N 1
ATOM 1414 C CA . LYS A 1 180 ? 17.250 -8.148 -24.266 1.00 93.62 180 LYS A CA 1
ATOM 1415 C C . LYS A 1 180 ? 17.257 -8.018 -22.748 1.00 93.62 180 LYS A C 1
ATOM 1417 O O . LYS A 1 180 ? 17.888 -8.829 -22.070 1.00 93.62 180 LYS A O 1
ATOM 1422 N N . ILE A 1 181 ? 16.537 -7.034 -22.204 1.00 93.69 181 ILE A N 1
ATOM 1423 C CA . ILE A 1 181 ? 16.391 -6.893 -20.750 1.00 93.69 181 ILE A CA 1
ATOM 1424 C C . ILE A 1 181 ? 15.635 -8.082 -20.172 1.00 93.69 181 ILE A C 1
ATOM 1426 O O . ILE A 1 181 ? 16.092 -8.658 -19.191 1.00 93.69 181 ILE A O 1
ATOM 1430 N N . THR A 1 182 ? 14.542 -8.506 -20.802 1.00 93.12 182 THR A N 1
ATOM 1431 C CA . THR A 1 182 ? 13.740 -9.647 -20.343 1.00 93.12 182 THR A CA 1
ATOM 1432 C C . THR A 1 182 ? 14.570 -10.932 -20.285 1.00 93.12 182 THR A C 1
ATOM 1434 O O . THR A 1 182 ? 14.540 -11.645 -19.282 1.00 93.12 182 THR A O 1
ATOM 1437 N N . GLN A 1 183 ? 15.388 -11.202 -21.306 1.00 93.81 183 GLN A N 1
ATOM 1438 C CA . GLN A 1 183 ? 16.326 -12.328 -21.292 1.00 93.81 183 GLN A CA 1
ATOM 1439 C C . GLN A 1 183 ? 17.370 -12.190 -20.175 1.00 93.81 183 GLN A C 1
ATOM 1441 O O . GLN A 1 183 ? 17.605 -13.143 -19.427 1.00 93.81 183 GLN A O 1
ATOM 1446 N N . LYS A 1 184 ? 17.961 -10.997 -20.015 1.00 92.38 184 LYS A N 1
ATOM 1447 C CA . LYS A 1 184 ? 18.949 -10.708 -18.964 1.00 92.38 184 LYS A CA 1
ATOM 1448 C C . LYS A 1 184 ? 18.377 -10.977 -17.573 1.00 92.38 184 LYS A C 1
ATOM 1450 O O . LYS A 1 184 ? 18.983 -11.728 -16.810 1.00 92.38 184 LYS A O 1
ATOM 1455 N N . ILE A 1 185 ? 17.202 -10.431 -17.256 1.00 90.62 185 ILE A N 1
ATOM 1456 C CA . ILE A 1 185 ? 16.589 -10.562 -15.926 1.00 90.62 185 ILE A CA 1
ATOM 1457 C C . ILE A 1 185 ? 16.068 -11.969 -15.633 1.00 90.62 185 ILE A C 1
ATOM 1459 O O . ILE A 1 185 ? 15.907 -12.345 -14.474 1.00 90.62 185 ILE A O 1
ATOM 1463 N N . GLN A 1 186 ? 15.772 -12.756 -16.668 1.00 89.94 186 GLN A N 1
ATOM 1464 C CA . GLN A 1 186 ? 15.342 -14.139 -16.500 1.00 89.94 186 GLN A CA 1
ATOM 1465 C C . GLN A 1 186 ? 16.513 -15.094 -16.260 1.00 89.94 186 GLN A C 1
ATOM 1467 O O . GLN A 1 186 ? 16.280 -16.180 -15.716 1.00 89.94 186 GLN A O 1
ATOM 1472 N N . SER A 1 187 ? 17.736 -14.688 -16.619 1.00 92.88 187 SER A N 1
ATOM 1473 C CA . SER A 1 187 ? 18.946 -15.485 -16.437 1.00 92.88 187 SER A CA 1
ATOM 1474 C C . SER A 1 187 ? 19.201 -15.811 -14.964 1.00 92.88 187 SER A C 1
ATOM 1476 O O . SER A 1 187 ? 18.945 -15.008 -14.062 1.00 92.88 187 SER A O 1
ATOM 1478 N N . LYS A 1 188 ? 19.719 -17.019 -14.719 1.00 89.88 188 LYS A N 1
ATOM 1479 C CA . LYS A 1 188 ? 20.015 -17.497 -13.365 1.00 89.88 188 LYS A CA 1
ATOM 1480 C C . LYS A 1 188 ? 21.045 -16.605 -12.670 1.00 89.88 188 LYS A C 1
ATOM 1482 O O . LYS A 1 188 ? 20.809 -16.183 -11.549 1.00 89.88 188 LYS A O 1
ATOM 1487 N N . GLU A 1 189 ? 22.123 -16.252 -13.369 1.00 90.81 189 GLU A N 1
ATOM 1488 C CA . GLU A 1 189 ? 23.176 -15.389 -12.823 1.00 90.81 189 GLU A CA 1
ATOM 1489 C C . GLU A 1 189 ? 22.623 -14.045 -12.335 1.00 90.81 189 GLU A C 1
ATOM 1491 O O . GLU A 1 189 ? 22.951 -13.589 -11.238 1.00 90.81 189 GLU A O 1
ATOM 1496 N N . TYR A 1 190 ? 21.754 -13.417 -13.131 1.00 89.56 190 TYR A N 1
ATOM 1497 C CA . TYR A 1 190 ? 21.192 -12.126 -12.766 1.00 89.56 190 TYR A CA 1
ATOM 1498 C C . TYR A 1 190 ? 20.226 -12.246 -11.587 1.00 89.56 190 TYR A C 1
ATOM 1500 O O . TYR A 1 190 ? 20.316 -11.457 -10.650 1.00 89.56 190 TYR A O 1
ATOM 1508 N N . LYS A 1 191 ? 19.360 -13.268 -11.583 1.00 87.69 191 LYS A N 1
ATOM 1509 C CA . LYS A 1 191 ? 18.439 -13.557 -10.470 1.00 87.69 191 LYS A CA 1
ATOM 1510 C C . LYS A 1 191 ? 19.145 -13.928 -9.178 1.00 87.69 191 LYS A C 1
ATOM 1512 O O . LYS A 1 191 ? 18.595 -13.675 -8.109 1.00 87.69 191 LYS A O 1
ATOM 1517 N N . ASP A 1 192 ? 20.325 -14.535 -9.249 1.00 89.38 192 ASP A N 1
ATOM 1518 C CA . ASP A 1 192 ? 21.103 -14.874 -8.061 1.00 89.38 192 ASP A CA 1
ATOM 1519 C C . ASP A 1 192 ? 21.625 -13.594 -7.393 1.00 89.38 192 ASP A C 1
ATOM 1521 O O . ASP A 1 192 ? 21.509 -13.471 -6.176 1.00 89.38 192 ASP A O 1
ATOM 1525 N N . LYS A 1 193 ? 22.060 -12.606 -8.188 1.00 89.12 193 LYS A N 1
ATOM 1526 C CA . LYS A 1 193 ? 22.626 -11.327 -7.720 1.00 89.12 193 LYS A CA 1
ATOM 1527 C C . LYS A 1 193 ? 21.602 -10.210 -7.488 1.00 89.12 193 LYS A C 1
ATOM 1529 O O . LYS A 1 193 ? 21.885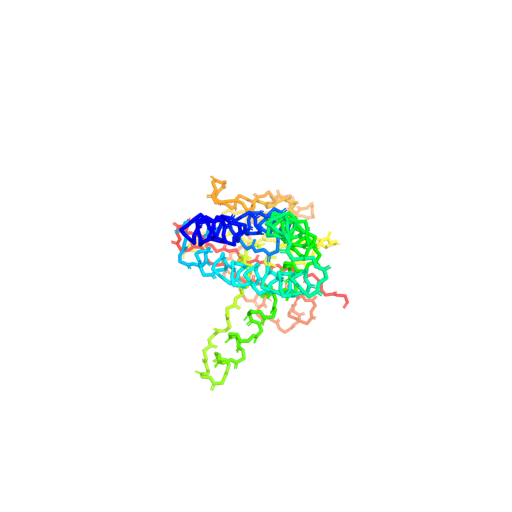 -9.293 -6.733 1.00 89.12 193 LYS A O 1
ATOM 1534 N N . HIS A 1 194 ? 20.430 -10.252 -8.124 1.00 88.12 194 HIS A N 1
ATOM 1535 C CA . HIS A 1 194 ? 19.461 -9.151 -8.103 1.00 88.12 194 HIS A CA 1
ATOM 1536 C C . HIS A 1 194 ? 18.056 -9.610 -7.712 1.00 88.12 194 HIS A C 1
ATOM 1538 O O . HIS A 1 194 ? 17.610 -10.707 -8.051 1.00 88.12 194 HIS A O 1
ATOM 1544 N N . ILE A 1 195 ? 17.332 -8.738 -7.017 1.00 87.25 195 ILE A N 1
ATOM 1545 C CA . ILE A 1 195 ? 15.877 -8.793 -6.883 1.00 87.25 195 ILE A CA 1
ATOM 1546 C C . ILE A 1 195 ? 15.302 -8.017 -8.062 1.00 87.25 195 ILE A C 1
ATOM 1548 O O . ILE A 1 195 ? 15.610 -6.839 -8.230 1.00 87.25 195 ILE A O 1
ATOM 1552 N N . VAL A 1 196 ? 14.483 -8.681 -8.875 1.00 86.88 196 VAL A N 1
ATOM 1553 C CA . VAL A 1 196 ? 13.856 -8.081 -10.055 1.00 86.88 196 VAL A CA 1
ATOM 1554 C C . VAL A 1 196 ? 12.357 -7.988 -9.848 1.00 86.88 196 VAL A C 1
ATOM 1556 O O . VAL A 1 196 ? 11.731 -8.953 -9.407 1.00 86.88 196 VAL A O 1
ATOM 1559 N N . GLN A 1 197 ? 11.784 -6.849 -10.221 1.00 85.69 197 GLN A N 1
ATOM 1560 C CA . GLN A 1 197 ? 10.344 -6.651 -10.276 1.00 85.69 197 GLN A CA 1
ATOM 1561 C C . GLN A 1 197 ? 9.932 -6.116 -11.641 1.00 85.69 197 GLN A C 1
ATOM 1563 O O . GLN A 1 197 ? 10.652 -5.348 -12.277 1.00 85.69 197 GLN A O 1
ATOM 1568 N N . GLN A 1 198 ? 8.759 -6.546 -12.094 1.00 86.88 198 GLN A N 1
ATOM 1569 C CA . GLN A 1 198 ? 8.135 -6.039 -13.304 1.00 86.88 198 GLN A CA 1
ATOM 1570 C C . GLN A 1 198 ? 6.775 -5.462 -12.939 1.00 86.88 198 GLN A C 1
ATOM 1572 O O . GLN A 1 198 ? 5.910 -6.166 -12.421 1.00 86.88 198 GLN A O 1
ATOM 1577 N N . TYR A 1 199 ? 6.601 -4.182 -13.236 1.00 84.00 199 TYR A N 1
ATOM 1578 C CA . TYR A 1 199 ? 5.350 -3.464 -13.089 1.00 84.00 199 TYR A CA 1
ATOM 1579 C C . TYR A 1 199 ? 4.758 -3.169 -14.467 1.00 84.00 199 TYR A C 1
ATOM 1581 O O . TYR A 1 199 ? 5.482 -2.822 -15.399 1.00 84.00 199 TYR A O 1
ATOM 1589 N N . ILE A 1 200 ? 3.442 -3.321 -14.596 1.00 85.19 200 ILE A N 1
ATOM 1590 C CA . ILE A 1 200 ? 2.702 -3.045 -15.827 1.00 85.19 200 ILE A CA 1
ATOM 1591 C C . ILE A 1 200 ? 1.555 -2.106 -15.471 1.00 85.19 200 ILE A C 1
ATOM 1593 O O . ILE A 1 200 ? 0.638 -2.495 -14.745 1.00 85.19 200 ILE A O 1
ATOM 1597 N N . ASP A 1 201 ? 1.598 -0.893 -16.014 1.00 81.62 201 ASP A N 1
ATOM 1598 C CA . ASP A 1 201 ? 0.518 0.074 -15.896 1.00 81.62 201 ASP A CA 1
ATOM 15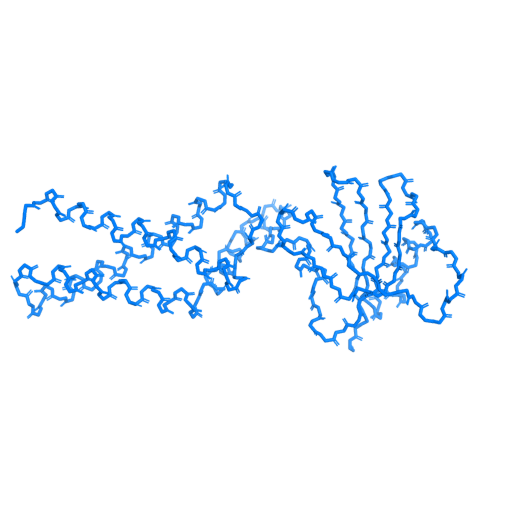99 C C . ASP A 1 201 ? -0.361 0.022 -17.145 1.00 81.62 201 ASP A C 1
ATOM 1601 O O . ASP A 1 201 ? 0.021 0.457 -18.234 1.00 81.62 201 A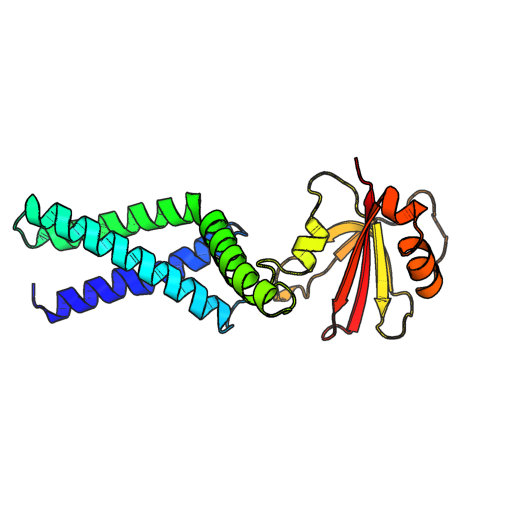SP A O 1
ATOM 1605 N N . LEU A 1 202 ? -1.557 -0.544 -16.999 1.00 82.44 202 LEU A N 1
ATOM 1606 C CA . LEU A 1 202 ? -2.503 -0.678 -18.107 1.00 82.44 202 LEU A CA 1
ATOM 1607 C C . LEU A 1 202 ? -3.241 0.628 -18.419 1.00 82.44 202 LEU A C 1
ATOM 1609 O O . LEU A 1 202 ? -3.753 0.782 -19.529 1.00 82.44 202 LEU A O 1
ATOM 1613 N N . LYS A 1 203 ? -3.316 1.556 -17.458 1.00 80.00 203 LYS A N 1
ATOM 1614 C CA . LYS A 1 203 ? -4.018 2.832 -17.619 1.00 80.00 203 LYS A CA 1
ATOM 1615 C C . LYS A 1 203 ? -3.130 3.822 -18.366 1.00 80.00 203 LYS A C 1
ATOM 1617 O O . LYS A 1 203 ? -3.541 4.360 -19.392 1.00 80.00 203 LYS A O 1
ATOM 1622 N N . GLU A 1 204 ? -1.907 3.991 -17.884 1.00 77.94 204 GLU A N 1
ATOM 1623 C CA . GLU A 1 204 ? -0.900 4.895 -18.444 1.00 77.94 204 GLU A CA 1
ATOM 1624 C C . GLU A 1 204 ? -0.048 4.222 -19.543 1.00 77.94 204 GLU A C 1
ATOM 1626 O O . GLU A 1 204 ? 0.734 4.875 -20.230 1.00 77.94 204 GLU A O 1
ATOM 1631 N N . LYS A 1 205 ? -0.261 2.919 -19.777 1.00 87.62 205 LYS A N 1
ATOM 1632 C CA . LYS A 1 205 ? 0.263 2.125 -20.903 1.00 87.62 205 LYS A CA 1
ATOM 1633 C C . LYS A 1 205 ? 1.788 2.015 -20.965 1.00 87.62 205 LYS A C 1
ATOM 1635 O O . LYS A 1 205 ? 2.391 2.151 -22.037 1.00 87.62 205 LYS A O 1
ATOM 1640 N N . PHE A 1 206 ? 2.405 1.652 -19.849 1.00 88.50 206 PHE A N 1
ATOM 1641 C CA . PHE A 1 206 ? 3.838 1.373 -19.798 1.00 88.50 206 PHE A CA 1
ATOM 1642 C C . PHE A 1 206 ? 4.171 0.139 -18.950 1.00 88.50 206 PHE A C 1
ATOM 1644 O O . PHE A 1 206 ? 3.348 -0.398 -18.211 1.00 88.50 206 PHE A O 1
ATOM 1651 N N . ILE A 1 207 ? 5.413 -0.310 -19.079 1.00 91.12 207 ILE A N 1
ATOM 1652 C CA . ILE A 1 207 ? 6.036 -1.403 -18.343 1.00 91.12 207 ILE A CA 1
ATOM 1653 C C . ILE A 1 207 ? 7.300 -0.843 -17.702 1.00 91.12 207 ILE A C 1
ATOM 1655 O O . ILE A 1 207 ? 8.097 -0.200 -18.385 1.00 91.12 207 ILE A O 1
ATOM 1659 N N . ILE A 1 208 ? 7.512 -1.119 -16.420 1.00 89.69 208 ILE A N 1
ATOM 1660 C CA . ILE A 1 208 ? 8.764 -0.816 -15.726 1.00 89.69 208 ILE A CA 1
ATOM 1661 C C . ILE A 1 208 ? 9.371 -2.124 -15.258 1.00 89.69 208 ILE A C 1
ATOM 1663 O O . ILE A 1 208 ? 8.722 -2.920 -14.584 1.00 89.69 208 ILE A O 1
ATOM 1667 N N . ILE A 1 209 ? 10.631 -2.332 -15.607 1.00 91.19 209 ILE A N 1
ATOM 1668 C CA . ILE A 1 209 ? 11.450 -3.404 -15.061 1.00 91.19 209 ILE A CA 1
ATOM 1669 C C . ILE A 1 209 ? 12.437 -2.754 -14.110 1.00 91.19 209 ILE A C 1
ATOM 1671 O O . ILE A 1 209 ? 13.243 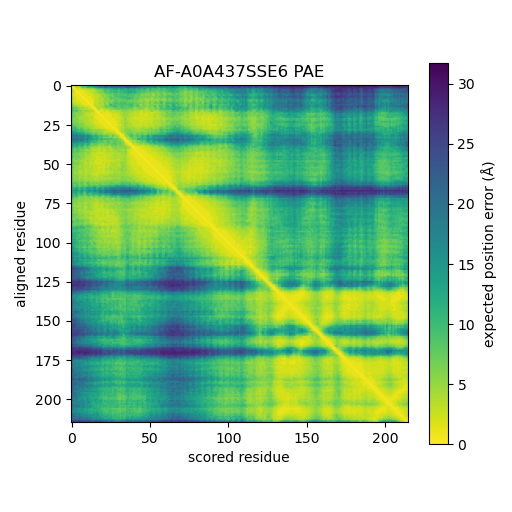-1.929 -14.542 1.00 91.19 209 ILE A O 1
ATOM 1675 N N . THR A 1 210 ? 12.381 -3.133 -12.838 1.00 88.81 210 THR A N 1
ATOM 1676 C CA . THR A 1 210 ? 13.328 -2.664 -11.835 1.00 88.81 210 THR A CA 1
ATOM 1677 C C . THR A 1 210 ? 14.198 -3.787 -11.306 1.00 88.81 210 THR A C 1
ATOM 1679 O O . THR A 1 210 ? 13.777 -4.943 -11.212 1.00 88.81 210 THR A O 1
ATOM 1682 N N . SER A 1 211 ? 15.436 -3.449 -10.958 1.00 88.88 211 SER A N 1
ATOM 1683 C CA . SER A 1 211 ? 16.377 -4.389 -10.358 1.00 88.88 211 SER A CA 1
ATOM 1684 C C . SER A 1 211 ? 17.204 -3.738 -9.258 1.00 88.88 211 SER A C 1
ATOM 1686 O O . SER A 1 211 ? 17.747 -2.648 -9.442 1.00 88.88 211 SER A O 1
ATOM 1688 N N . ILE A 1 212 ? 17.320 -4.445 -8.136 1.00 88.50 212 ILE A N 1
ATOM 1689 C CA . ILE A 1 212 ? 18.119 -4.067 -6.966 1.00 88.50 212 ILE A CA 1
ATOM 1690 C C . ILE A 1 212 ? 19.130 -5.182 -6.709 1.00 88.50 212 ILE A C 1
ATOM 1692 O O . ILE A 1 212 ? 18.760 -6.355 -6.721 1.00 88.50 212 ILE A O 1
ATOM 1696 N N . GLU A 1 213 ? 20.390 -4.840 -6.464 1.00 85.94 213 GLU A N 1
ATOM 1697 C CA . GLU A 1 213 ? 21.422 -5.812 -6.096 1.00 85.94 213 GLU A CA 1
ATOM 1698 C C . GLU A 1 213 ? 21.178 -6.371 -4.679 1.00 85.94 213 GLU A C 1
ATOM 1700 O O . GLU A 1 213 ? 20.888 -5.629 -3.731 1.00 85.94 213 GLU A O 1
ATOM 1705 N N . LYS A 1 214 ? 21.250 -7.696 -4.531 1.00 83.88 214 LYS A N 1
ATOM 1706 C CA . LYS A 1 214 ? 21.163 -8.383 -3.235 1.00 83.88 214 LYS A CA 1
ATOM 1707 C C . LYS A 1 214 ? 22.441 -8.142 -2.432 1.00 83.88 214 LYS A C 1
ATOM 1709 O O . LYS A 1 214 ? 23.493 -7.918 -3.015 1.00 83.88 214 LYS A O 1
ATOM 1714 N N . ASP A 1 215 ? 22.314 -8.151 -1.106 1.00 73.50 215 ASP A N 1
ATOM 1715 C CA . ASP A 1 215 ? 23.477 -8.177 -0.204 1.00 73.50 215 ASP A CA 1
ATOM 1716 C C . ASP A 1 215 ? 24.199 -9.530 -0.252 1.00 73.50 215 ASP A C 1
ATOM 1718 O O . ASP A 1 215 ? 23.498 -10.560 -0.420 1.00 73.50 215 ASP A O 1
#

Organism: NCBI:txid2495899

Foldseek 3Di:
DPVVVLVVLLCCLLLVLLLVLLVLCVVVVLFQQACPPHVVSVVSSVVLSVVLSVQLVVQLVVQCVPPVDPVSNVVSSVVSSVVSNVCSNPCSNVVLVVVQVVVQVVCVVVVHDGDDRYDVVVVVVPDPPFWKWKWKAFLVQHGDDTATWDDWDRHVVCVGDTDHDHDPVQVPPDRDTPVVVVVQCVDPVNVVFWDWDWDADPPVGMIMIMITGDD